Protein AF-A0A8X6M8S1-F1 (afdb_monomer)

Sequence (190 aa):
MDGIDNSEILLIDSLGCPTDVSIMGSLTKAGNSGKTLLAPFEAFKFPTSDIVQFKALVTPCLPNCEPVDCSVKSHGQTRDFSSMGKRRRRGTSPYGNGARMADKDDVVVVQTIQITDKFGFEKQDKLSQKRGRDDITGEFQENATWPLRIEEGKHVRKPRGINRGLFHVPSRSAAADPGLGHLVAKKEAQ

Mean predicted aligned error: 14.34 Å

Nearest PDB structures (foldseek):
  1uun-assembly1_A  TM=2.681E-01  e=4.333E+00  Mycolicibacterium smegmatis

Radius of gyration: 21.02 Å; Cα contacts (8 Å, |Δi|>4): 327; chains: 1; bounding box: 47×52×76 Å

Organism: NCBI:txid2747483

InterPro domains:
  IPR001507 Zona pellucida domain [PS51034] (1-77)
  IPR052774 C. elegans Developmental and Neuronal Protein [PTHR47327] (3-135)

Solvent-accessible surface area (backbone atoms only — not comparable to full-atom values): 11904 Å² total; per-residue (Å²): 138,81,79,70,54,96,44,59,46,74,40,25,39,70,54,19,39,37,64,40,75,82,42,25,43,50,29,40,65,42,78,91,80,42,41,24,32,35,25,46,31,40,74,78,75,52,99,90,30,53,33,39,32,37,40,32,36,32,36,66,15,78,64,55,44,41,74,33,83,34,77,38,74,54,97,92,42,78,47,77,50,71,17,35,15,23,64,77,76,80,73,82,64,94,64,92,73,88,73,77,81,70,91,80,70,74,41,79,48,75,48,77,48,75,57,78,68,90,80,64,77,79,76,80,82,76,84,79,92,80,90,81,90,82,89,77,94,71,90,75,82,91,75,83,84,79,75,89,74,72,80,82,61,84,93,65,79,81,80,82,89,66,64,61,52,72,47,79,42,69,35,93,44,95,71,28,16,35,10,45,29,34,32,33,40,29,57,45,87,130

Structure (mmCIF, N/CA/C/O backbone):
data_AF-A0A8X6M8S1-F1
#
_entry.id   AF-A0A8X6M8S1-F1
#
loop_
_atom_site.group_PDB
_atom_site.id
_atom_site.type_symbol
_atom_site.label_atom_id
_atom_site.label_alt_id
_atom_site.label_comp_id
_atom_site.label_asym_id
_atom_site.label_entity_id
_atom_site.label_seq_id
_atom_site.pdbx_PDB_ins_code
_atom_site.Cartn_x
_atom_site.Cartn_y
_atom_site.Cartn_z
_atom_site.occupancy
_atom_site.B_iso_or_equiv
_atom_site.auth_seq_id
_atom_site.auth_comp_id
_atom_site.auth_asym_id
_atom_site.auth_atom_id
_atom_site.pdbx_PDB_model_num
ATOM 1 N N . MET A 1 1 ? -25.508 8.067 1.565 1.00 46.41 1 MET A N 1
ATOM 2 C CA . MET A 1 1 ? -25.557 7.183 2.752 1.00 46.41 1 MET A CA 1
ATOM 3 C C . MET A 1 1 ? -24.880 5.910 2.300 1.00 46.41 1 MET A C 1
ATOM 5 O O . MET A 1 1 ? -25.562 4.985 1.887 1.00 46.41 1 MET A O 1
ATOM 9 N N . ASP A 1 2 ? -23.551 5.912 2.284 1.00 42.44 2 ASP A N 1
ATOM 10 C CA . ASP A 1 2 ? -22.789 4.858 1.618 1.00 42.44 2 ASP A CA 1
ATOM 11 C C . ASP A 1 2 ? -22.088 4.051 2.698 1.00 42.44 2 ASP A C 1
ATOM 1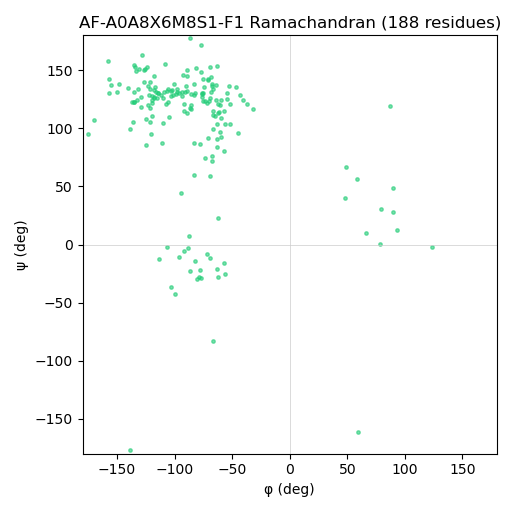3 O O . ASP A 1 2 ? -20.975 4.351 3.125 1.00 42.44 2 ASP A O 1
ATOM 17 N N . GLY A 1 3 ? -22.823 3.060 3.199 1.00 44.81 3 GLY A N 1
ATOM 18 C CA . GLY A 1 3 ? -22.253 1.953 3.946 1.00 44.81 3 GLY A CA 1
ATOM 19 C C . GLY A 1 3 ? -21.406 1.112 3.002 1.00 44.81 3 GLY A C 1
ATOM 20 O O . GLY A 1 3 ? -21.842 0.054 2.569 1.00 44.81 3 GLY A O 1
ATOM 21 N N . ILE A 1 4 ? -20.207 1.600 2.673 1.00 49.00 4 ILE A N 1
ATOM 22 C CA . ILE A 1 4 ? -19.088 0.714 2.358 1.00 49.00 4 ILE A CA 1
ATOM 23 C C . ILE A 1 4 ? -18.941 -0.150 3.598 1.00 49.00 4 ILE A C 1
ATOM 25 O O . ILE A 1 4 ? -18.747 0.370 4.698 1.00 49.00 4 ILE A O 1
ATOM 29 N N . ASP A 1 5 ? -19.190 -1.440 3.423 1.00 57.91 5 ASP A N 1
ATOM 30 C CA . ASP A 1 5 ? -19.283 -2.406 4.497 1.00 57.91 5 ASP A CA 1
ATOM 31 C C . ASP A 1 5 ? -18.160 -2.170 5.514 1.00 57.91 5 ASP A C 1
ATOM 33 O O . ASP A 1 5 ? -16.985 -2.124 5.145 1.00 57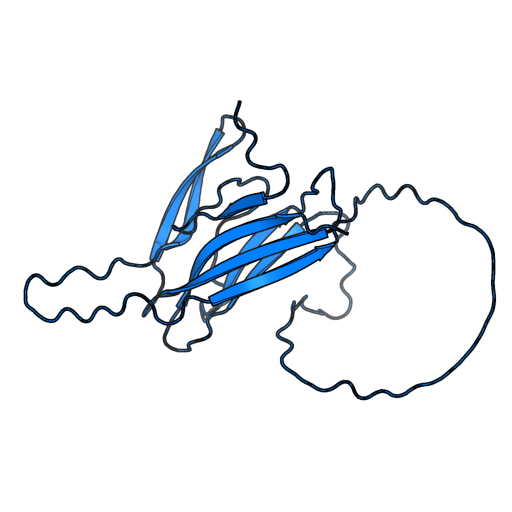.91 5 ASP A O 1
ATOM 37 N N . ASN A 1 6 ? -18.500 -2.061 6.807 1.00 67.06 6 ASN A N 1
ATOM 38 C CA . ASN A 1 6 ? -17.547 -1.938 7.931 1.00 67.06 6 ASN A CA 1
ATOM 39 C C . ASN A 1 6 ? -16.629 -3.182 8.075 1.00 67.06 6 ASN A C 1
ATOM 41 O O . ASN A 1 6 ? -16.175 -3.529 9.164 1.00 67.06 6 ASN A O 1
ATOM 45 N N . SER A 1 7 ? -16.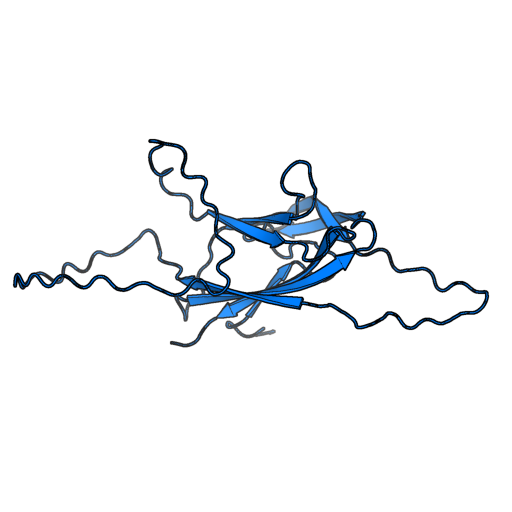447 -3.934 6.995 1.00 83.19 7 SER A N 1
ATOM 46 C CA . SER A 1 7 ? -15.652 -5.130 6.827 1.00 83.19 7 SER A CA 1
ATOM 47 C C . SER A 1 7 ? -14.468 -4.958 5.900 1.00 83.19 7 SER A C 1
ATOM 49 O O . SER A 1 7 ? -13.647 -5.866 5.879 1.00 83.19 7 SER A O 1
ATOM 51 N N . GLU A 1 8 ? -14.367 -3.879 5.124 1.00 88.94 8 GLU A N 1
ATOM 52 C CA . GLU A 1 8 ? -13.292 -3.724 4.144 1.00 88.94 8 GLU A CA 1
ATOM 53 C C . GLU A 1 8 ? -12.886 -2.263 3.947 1.00 88.94 8 GLU A C 1
ATOM 55 O O . GLU A 1 8 ? -13.729 -1.375 3.873 1.00 88.94 8 GLU A O 1
ATOM 60 N N . ILE A 1 9 ? -11.579 -2.018 3.859 1.00 89.44 9 ILE A N 1
ATOM 61 C CA . ILE A 1 9 ? -10.986 -0.696 3.649 1.00 89.44 9 ILE A CA 1
ATOM 62 C C . ILE A 1 9 ? -9.897 -0.825 2.581 1.00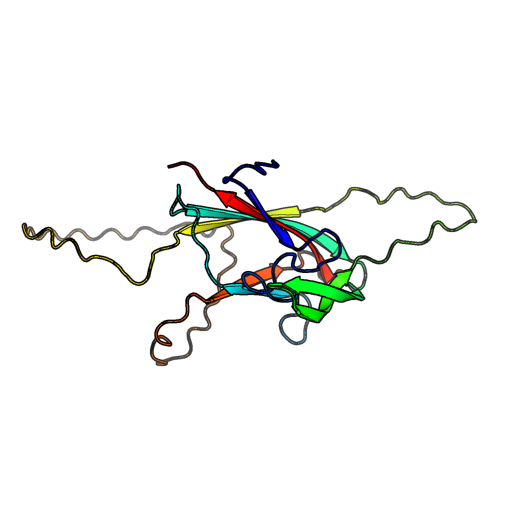 89.44 9 ILE A C 1
ATOM 64 O O . ILE A 1 9 ? -8.952 -1.601 2.735 1.00 89.44 9 ILE A O 1
ATOM 68 N N . LEU A 1 10 ? -10.010 -0.056 1.496 1.00 91.50 10 LEU A N 1
ATOM 69 C CA . LEU A 1 10 ? -8.934 0.098 0.514 1.00 91.50 10 LEU A CA 1
ATOM 70 C C . LEU A 1 10 ? -7.865 1.014 1.111 1.00 91.50 10 LEU A C 1
ATOM 72 O O . LEU A 1 10 ? -8.187 2.139 1.478 1.00 91.50 10 LEU A O 1
ATOM 76 N N . LEU A 1 11 ? -6.621 0.545 1.194 1.00 92.69 11 LEU A N 1
ATOM 77 C CA . LEU A 1 11 ? -5.486 1.269 1.777 1.00 92.69 11 LEU A CA 1
ATOM 78 C C . LEU A 1 11 ? -4.548 1.852 0.719 1.00 92.69 11 LEU A C 1
ATOM 80 O O . LEU A 1 11 ? -4.004 2.932 0.924 1.00 92.69 11 LEU A O 1
ATOM 84 N N . ILE A 1 12 ? -4.342 1.142 -0.396 1.00 92.62 12 ILE A N 1
ATOM 85 C CA . ILE A 1 12 ? -3.535 1.599 -1.537 1.00 92.62 12 ILE A CA 1
ATOM 86 C C . ILE A 1 12 ? -4.292 1.283 -2.826 1.00 92.62 12 ILE A C 1
ATOM 88 O O . ILE A 1 12 ? -4.767 0.159 -3.007 1.00 92.62 12 ILE A O 1
ATOM 92 N N . ASP A 1 13 ? -4.407 2.275 -3.703 1.00 91.12 13 ASP A N 1
ATOM 93 C CA . ASP A 1 13 ? -5.080 2.168 -4.996 1.00 91.12 13 ASP A CA 1
ATOM 94 C C . ASP A 1 13 ? -4.238 1.447 -6.062 1.00 91.12 13 ASP A C 1
ATOM 96 O O . ASP A 1 13 ? -3.047 1.226 -5.876 1.00 91.12 13 ASP A O 1
ATOM 100 N N . SER A 1 14 ? -4.855 1.168 -7.221 1.00 87.12 14 SER A N 1
ATOM 101 C CA . SER A 1 14 ? -4.226 0.520 -8.392 1.00 87.12 14 SER A CA 1
ATOM 102 C C . SER A 1 14 ? -2.990 1.228 -8.974 1.00 87.12 14 SER A C 1
ATOM 104 O O . SER A 1 14 ? -2.288 0.654 -9.810 1.00 87.12 14 SER A O 1
ATOM 106 N N . LEU A 1 15 ? -2.772 2.499 -8.622 1.00 86.44 15 LEU A N 1
ATOM 107 C CA . LEU A 1 15 ? -1.657 3.315 -9.100 1.00 86.44 15 LEU A CA 1
ATOM 108 C C . LEU A 1 15 ? -0.481 3.305 -8.114 1.00 86.44 15 LEU A C 1
ATOM 110 O O . LEU A 1 15 ? 0.606 3.753 -8.484 1.00 86.44 15 LEU A O 1
ATOM 114 N N . GLY A 1 16 ? -0.683 2.778 -6.902 1.00 89.44 16 GLY A N 1
ATOM 115 C CA . GLY A 1 16 ? 0.286 2.776 -5.812 1.00 89.44 16 GLY A CA 1
ATOM 116 C C . GLY A 1 16 ? 0.140 3.957 -4.848 1.00 89.44 16 GLY A C 1
ATOM 117 O O . GLY A 1 16 ? 1.048 4.193 -4.049 1.00 89.44 16 GLY A O 1
ATOM 118 N N . CYS A 1 17 ? -0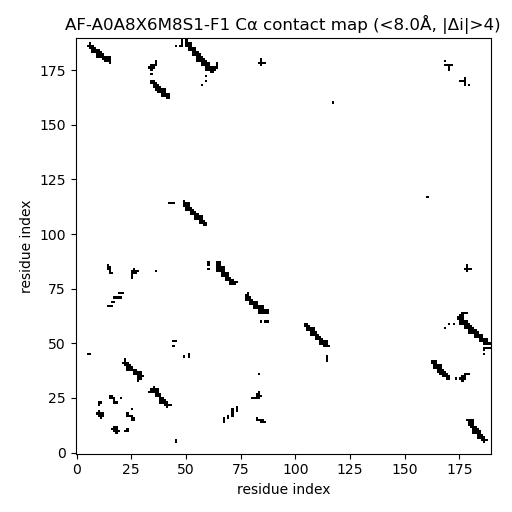.957 4.716 -4.896 1.00 92.62 17 CYS A N 1
ATOM 119 C CA . CYS A 1 17 ? -1.217 5.823 -3.978 1.00 92.62 17 CYS A CA 1
ATOM 120 C C . CYS A 1 17 ? -2.004 5.352 -2.745 1.00 92.62 17 CYS A C 1
ATOM 122 O O . CYS A 1 17 ? -3.025 4.675 -2.892 1.00 92.62 17 CYS A O 1
ATOM 124 N N . PRO A 1 18 ? -1.569 5.703 -1.520 1.00 93.12 18 PRO A N 1
ATOM 125 C CA . PRO A 1 18 ? -2.342 5.418 -0.327 1.00 93.12 18 PRO A CA 1
ATOM 126 C C . PRO A 1 18 ? -3.623 6.254 -0.341 1.00 93.12 18 PRO A C 1
ATOM 128 O O . PRO A 1 18 ? -3.615 7.430 -0.700 1.00 93.12 18 PRO A O 1
ATOM 131 N N . THR A 1 19 ? -4.734 5.646 0.042 1.00 91.75 19 THR A N 1
ATOM 132 C CA . THR A 1 19 ? -6.046 6.307 0.119 1.00 91.75 19 THR A CA 1
ATOM 133 C C . THR A 1 19 ? -6.194 7.119 1.403 1.00 91.75 19 THR A C 1
ATOM 135 O O . THR A 1 19 ? -6.874 8.143 1.408 1.00 91.75 19 THR A O 1
ATOM 138 N N . ASP A 1 20 ? -5.521 6.685 2.472 1.00 90.06 20 ASP A N 1
ATOM 139 C CA . ASP A 1 20 ? -5.488 7.347 3.771 1.00 90.06 20 ASP A CA 1
ATOM 140 C C . ASP A 1 20 ? -4.061 7.378 4.336 1.00 90.06 20 ASP A C 1
ATOM 142 O O . ASP A 1 20 ? -3.536 6.383 4.839 1.00 90.06 20 ASP A O 1
ATOM 146 N N . VAL A 1 21 ? -3.451 8.565 4.285 1.00 88.31 21 VAL A N 1
ATOM 147 C CA . VAL A 1 21 ? -2.086 8.830 4.772 1.00 88.31 21 VAL A CA 1
ATOM 148 C C . VAL A 1 21 ? -1.939 8.762 6.295 1.00 88.31 21 VAL A C 1
ATOM 150 O O . VAL A 1 21 ? -0.813 8.792 6.790 1.00 88.31 21 VAL A O 1
ATOM 153 N N . SER A 1 22 ? -3.044 8.720 7.046 1.00 86.19 22 SER A N 1
ATOM 154 C CA . SER A 1 22 ? -3.005 8.509 8.497 1.00 86.19 22 SER A CA 1
ATOM 155 C C . SER A 1 22 ? -2.801 7.036 8.855 1.00 86.19 22 SER A C 1
ATOM 157 O O . SER A 1 22 ? -2.193 6.737 9.876 1.00 86.19 22 SER A O 1
ATOM 159 N N . ILE A 1 23 ? -3.245 6.125 7.982 1.00 87.25 23 ILE A N 1
ATOM 160 C CA . ILE A 1 23 ? -3.156 4.677 8.186 1.00 87.25 23 ILE A CA 1
ATOM 161 C C . ILE A 1 23 ? -1.974 4.085 7.419 1.00 87.25 23 ILE A C 1
ATOM 163 O O . ILE A 1 23 ? -1.268 3.232 7.951 1.00 87.25 23 ILE A O 1
ATOM 167 N N . MET A 1 24 ? -1.752 4.503 6.171 1.00 90.81 24 MET A N 1
ATOM 168 C CA . MET A 1 24 ? -0.748 3.909 5.291 1.00 90.81 24 MET A CA 1
ATOM 169 C C . MET A 1 24 ? 0.127 4.971 4.626 1.00 90.81 24 MET A C 1
ATOM 171 O O . MET A 1 24 ? -0.355 5.964 4.089 1.00 90.81 24 MET A O 1
ATOM 175 N N . GLY A 1 25 ? 1.436 4.748 4.644 1.00 90.69 25 GLY A N 1
ATOM 176 C CA . GLY A 1 25 ? 2.419 5.594 3.982 1.00 90.69 25 GLY A CA 1
ATOM 177 C C . GLY A 1 25 ? 2.646 5.224 2.518 1.00 90.69 25 GLY A C 1
ATOM 178 O O . GLY A 1 25 ? 2.093 4.258 1.992 1.00 90.69 25 GLY A O 1
ATOM 179 N N . SER A 1 26 ? 3.497 6.007 1.856 1.00 92.00 26 SER A N 1
ATOM 180 C CA . SER A 1 26 ? 3.867 5.762 0.465 1.00 92.00 26 SER A CA 1
ATOM 181 C C . SER A 1 26 ? 4.726 4.509 0.305 1.00 92.00 26 SER A C 1
ATOM 183 O O . SER A 1 26 ? 5.464 4.099 1.206 1.00 92.00 26 SER A O 1
ATOM 185 N N . LEU A 1 27 ? 4.640 3.908 -0.880 1.00 92.12 27 LEU A N 1
ATOM 186 C CA . LEU A 1 27 ? 5.467 2.773 -1.255 1.00 92.12 27 LEU A CA 1
ATOM 187 C C . LEU A 1 27 ? 6.868 3.257 -1.602 1.00 92.12 27 LEU A C 1
ATOM 189 O O . LEU A 1 27 ? 7.057 4.111 -2.466 1.00 92.12 27 LEU A O 1
ATOM 193 N N . THR A 1 28 ? 7.861 2.655 -0.964 1.00 91.38 28 THR A N 1
ATOM 194 C CA . THR A 1 28 ? 9.280 2.960 -1.154 1.00 91.38 28 THR A CA 1
ATOM 195 C C . THR A 1 28 ? 10.047 1.685 -1.469 1.00 91.38 28 THR A C 1
ATOM 197 O O . THR A 1 28 ? 9.660 0.599 -1.053 1.00 91.38 28 THR A O 1
ATOM 200 N N . LYS A 1 29 ? 11.137 1.777 -2.233 1.00 88.44 29 LYS A N 1
ATOM 201 C CA . LYS A 1 29 ? 11.989 0.613 -2.505 1.00 88.44 29 LYS A CA 1
ATOM 202 C C . LYS A 1 29 ? 12.839 0.285 -1.274 1.00 88.44 29 LYS A C 1
ATOM 204 O O . LYS A 1 29 ? 13.497 1.162 -0.724 1.00 88.44 29 LYS A O 1
ATOM 209 N N . ALA A 1 30 ? 12.846 -0.980 -0.864 1.00 86.88 30 ALA A N 1
ATOM 210 C CA . ALA A 1 30 ? 13.715 -1.483 0.189 1.00 86.88 30 ALA A CA 1
ATOM 211 C C . ALA A 1 30 ? 15.144 -1.654 -0.332 1.00 86.88 30 ALA A C 1
ATOM 213 O O . ALA A 1 30 ? 15.371 -2.339 -1.336 1.00 86.88 30 ALA A O 1
ATOM 214 N N . GLY A 1 31 ? 16.105 -1.112 0.414 1.00 79.06 31 GLY A N 1
ATOM 215 C CA . GLY A 1 31 ? 17.526 -1.323 0.165 1.00 79.06 31 GLY A CA 1
ATOM 216 C C . GLY A 1 31 ? 17.986 -0.873 -1.225 1.00 79.06 31 GLY A C 1
ATOM 217 O O . GLY A 1 31 ? 17.343 -0.089 -1.916 1.00 79.06 31 GLY A O 1
ATOM 218 N N . ASN A 1 32 ? 19.143 -1.383 -1.627 1.00 71.94 32 ASN A N 1
ATOM 219 C CA . ASN A 1 32 ? 19.817 -1.054 -2.882 1.00 71.94 32 ASN A CA 1
ATOM 220 C C . ASN A 1 32 ? 19.357 -1.907 -4.077 1.00 71.94 32 ASN A C 1
ATOM 222 O O . ASN A 1 32 ? 19.497 -1.471 -5.215 1.00 71.94 32 ASN A O 1
ATOM 226 N N . SER A 1 33 ? 18.798 -3.101 -3.846 1.00 74.56 33 SER A N 1
ATOM 227 C CA . SER A 1 33 ? 18.351 -3.995 -4.925 1.00 74.56 33 SER A CA 1
ATOM 228 C C . SER A 1 33 ? 17.014 -3.583 -5.548 1.00 74.56 33 SER A C 1
ATOM 230 O O . SER A 1 33 ? 16.712 -3.989 -6.669 1.00 74.56 33 SER A O 1
ATOM 232 N N . GLY A 1 34 ? 16.190 -2.807 -4.831 1.00 77.44 34 GLY A N 1
ATOM 233 C CA . GLY A 1 34 ? 14.869 -2.374 -5.296 1.00 77.44 34 GLY A CA 1
ATOM 234 C C . GLY A 1 34 ? 13.848 -3.504 -5.463 1.00 77.44 34 GLY A C 1
ATOM 235 O O . GLY A 1 34 ? 12.773 -3.276 -6.013 1.00 77.44 34 GLY A O 1
ATOM 236 N N . LYS A 1 35 ? 14.165 -4.716 -4.982 1.00 84.94 35 LYS A N 1
ATOM 237 C CA . LYS A 1 35 ? 13.358 -5.935 -5.166 1.00 84.94 35 LYS A CA 1
ATOM 238 C C . LYS A 1 35 ? 12.285 -6.158 -4.111 1.00 84.94 35 LYS A C 1
ATOM 240 O O . LYS A 1 35 ? 11.618 -7.185 -4.146 1.00 84.94 35 LYS A O 1
ATOM 245 N N . THR A 1 36 ? 12.078 -5.192 -3.228 1.00 86.19 36 THR A N 1
ATOM 246 C CA . THR A 1 36 ? 10.991 -5.204 -2.251 1.00 86.19 36 THR A CA 1
ATOM 247 C C . THR A 1 36 ? 10.432 -3.793 -2.146 1.00 86.19 36 THR A C 1
ATOM 249 O O . THR A 1 36 ? 11.218 -2.851 -2.064 1.00 86.19 36 THR A O 1
ATOM 252 N N . LEU A 1 37 ? 9.109 -3.621 -2.145 1.00 88.94 37 LEU A N 1
ATOM 253 C CA . LEU A 1 37 ? 8.488 -2.360 -1.733 1.00 88.94 37 LEU A CA 1
ATOM 254 C C . LEU A 1 37 ? 8.137 -2.402 -0.247 1.00 88.94 37 LEU A C 1
ATOM 256 O O . LEU A 1 37 ? 7.763 -3.450 0.278 1.00 88.94 37 LEU A O 1
ATOM 260 N N . LEU A 1 38 ? 8.251 -1.252 0.406 1.00 90.31 38 LEU A N 1
ATOM 261 C CA . LEU A 1 38 ? 7.936 -1.018 1.805 1.00 90.31 38 LEU A CA 1
ATOM 262 C C . LEU A 1 38 ? 6.879 0.073 1.904 1.00 90.31 38 LEU A C 1
ATOM 264 O O . LEU A 1 38 ? 7.045 1.128 1.290 1.00 90.31 38 LEU A O 1
ATOM 268 N N . ALA A 1 39 ? 5.849 -0.149 2.713 1.00 90.25 39 ALA A N 1
ATOM 269 C CA . ALA A 1 39 ? 4.898 0.891 3.099 1.00 90.25 39 ALA A CA 1
ATOM 270 C C . ALA A 1 39 ? 4.743 0.905 4.628 1.00 90.25 39 ALA A C 1
ATOM 272 O O . ALA A 1 39 ? 4.361 -0.118 5.205 1.00 90.25 39 ALA A O 1
ATOM 273 N N . PRO A 1 40 ? 5.087 2.009 5.317 1.00 90.31 40 PRO A N 1
ATOM 274 C CA . PRO A 1 40 ? 4.871 2.113 6.754 1.00 90.31 40 PRO A CA 1
ATOM 275 C C . PRO A 1 40 ? 3.376 2.240 7.034 1.00 90.31 40 PRO A C 1
ATOM 277 O O . PRO A 1 40 ? 2.674 2.919 6.292 1.00 90.31 40 PRO A O 1
ATOM 280 N N . PHE A 1 41 ? 2.894 1.628 8.110 1.00 89.62 41 PHE A N 1
ATOM 281 C CA . PHE A 1 41 ? 1.483 1.692 8.477 1.00 89.62 41 PHE A CA 1
ATOM 282 C C . PHE A 1 41 ? 1.284 1.993 9.953 1.00 89.62 41 PHE A C 1
ATOM 284 O O . PHE A 1 41 ? 2.098 1.587 10.784 1.00 89.62 41 PHE A O 1
ATOM 291 N N . GLU A 1 42 ? 0.192 2.676 10.274 1.00 87.38 42 GLU A N 1
ATOM 292 C CA . GLU A 1 42 ? -0.327 2.813 11.629 1.00 87.38 42 GLU A CA 1
ATOM 293 C C . GLU A 1 42 ? -1.457 1.799 11.837 1.00 87.38 42 GLU A C 1
ATOM 295 O O . GLU A 1 42 ? -2.360 1.661 11.011 1.00 87.38 42 GLU A O 1
ATOM 300 N N . ALA A 1 43 ? -1.382 1.024 12.918 1.00 82.62 43 ALA A N 1
ATOM 301 C CA . ALA A 1 43 ? -2.373 -0.001 13.198 1.00 82.62 43 ALA A CA 1
ATOM 302 C C . ALA A 1 43 ? -3.714 0.651 13.554 1.00 82.62 43 ALA A C 1
ATOM 304 O O . ALA A 1 43 ? -3.792 1.529 14.413 1.00 82.62 43 ALA A O 1
ATOM 305 N N . PHE A 1 44 ? -4.771 0.164 12.917 1.00 85.38 44 PHE A N 1
ATOM 306 C CA . PHE A 1 44 ? -6.153 0.583 13.113 1.00 85.38 44 PHE A CA 1
ATOM 307 C C . PHE A 1 44 ? -6.990 -0.642 13.466 1.00 85.38 44 PHE A C 1
ATOM 309 O O . PHE A 1 44 ? -6.660 -1.747 13.059 1.00 85.38 44 PHE A O 1
ATOM 316 N N . LYS A 1 45 ? -8.085 -0.472 14.200 1.00 82.25 45 LYS A N 1
ATOM 317 C CA . LYS A 1 45 ? -8.932 -1.588 14.633 1.00 82.25 45 LYS A CA 1
ATOM 318 C C . LYS A 1 45 ? -10.325 -1.464 14.028 1.00 82.25 45 LYS A C 1
ATOM 320 O O . LYS A 1 45 ? -10.910 -0.382 14.056 1.00 82.25 45 LYS A O 1
ATOM 325 N N . PHE A 1 46 ? -10.877 -2.568 13.524 1.00 84.56 46 PHE A N 1
ATOM 326 C CA . PHE A 1 46 ? -12.295 -2.607 13.173 1.00 84.56 46 PHE A CA 1
ATOM 327 C C . PHE A 1 46 ? -13.127 -2.679 14.462 1.00 84.56 46 PHE A C 1
ATOM 329 O O . PHE A 1 46 ? -12.813 -3.493 15.330 1.00 84.56 46 PHE A O 1
ATOM 336 N N . PRO A 1 47 ? -14.224 -1.911 14.602 1.00 84.56 47 PRO A N 1
ATOM 337 C CA . PRO A 1 47 ? -15.055 -1.955 15.810 1.00 84.56 47 PRO A CA 1
ATOM 338 C C . PRO A 1 47 ? -15.580 -3.354 16.161 1.00 84.56 47 PRO A C 1
ATOM 340 O O . PRO A 1 47 ? -15.873 -3.633 17.318 1.00 84.56 47 PRO A O 1
ATOM 343 N N . THR A 1 48 ? -15.710 -4.228 15.160 1.00 83.44 48 THR A N 1
ATOM 344 C CA . THR A 1 48 ? -16.299 -5.564 15.294 1.00 83.44 48 THR A CA 1
ATOM 345 C C . THR A 1 48 ? -15.283 -6.706 15.246 1.00 83.44 48 THR A C 1
ATOM 347 O O . THR A 1 48 ? -15.706 -7.855 15.288 1.00 83.44 48 THR A O 1
ATOM 350 N N . SER A 1 49 ? -13.985 -6.440 15.056 1.00 84.06 49 SER A N 1
ATOM 351 C CA . SER A 1 49 ? -12.967 -7.497 15.005 1.00 84.06 49 SER A CA 1
ATOM 352 C C . SER A 1 49 ? -11.583 -6.984 15.384 1.00 84.06 49 SER A C 1
ATOM 354 O O . SER A 1 49 ? -11.133 -5.930 14.931 1.00 84.06 49 SER A O 1
ATOM 356 N N . ASP A 1 50 ? -10.893 -7.795 16.176 1.00 84.38 50 ASP A N 1
ATOM 357 C CA . ASP A 1 50 ? -9.505 -7.589 16.580 1.00 84.38 50 ASP A CA 1
ATOM 358 C C . ASP A 1 50 ? -8.537 -8.219 15.569 1.00 84.38 50 ASP A C 1
ATOM 360 O O . ASP A 1 50 ? -7.326 -8.105 15.731 1.00 84.38 50 ASP A O 1
ATOM 364 N N . ILE A 1 51 ? -9.046 -8.890 14.531 1.00 85.31 51 ILE A N 1
ATOM 365 C CA . ILE A 1 51 ? -8.255 -9.582 13.513 1.00 85.31 51 ILE A CA 1
ATOM 366 C C . ILE A 1 51 ? -8.474 -8.906 12.159 1.00 85.31 51 ILE A C 1
ATOM 368 O O . ILE A 1 51 ? -9.603 -8.750 11.682 1.00 85.31 51 ILE A O 1
ATOM 372 N N . VAL A 1 52 ? -7.367 -8.518 11.526 1.00 88.06 52 VAL A N 1
ATOM 373 C CA . VAL A 1 52 ? -7.360 -7.823 10.238 1.00 88.06 52 VAL A CA 1
ATOM 374 C C . VAL A 1 52 ? -6.558 -8.609 9.219 1.00 88.06 52 VAL A C 1
ATOM 376 O O . VAL A 1 52 ? -5.399 -8.955 9.447 1.00 88.06 52 VAL A O 1
ATOM 379 N N . GLN A 1 53 ? -7.178 -8.840 8.068 1.00 90.19 53 GLN A N 1
ATOM 380 C CA . GLN A 1 53 ? -6.596 -9.522 6.928 1.00 90.19 53 GLN A CA 1
ATOM 381 C C . GLN A 1 53 ? -6.245 -8.518 5.834 1.00 90.19 53 GLN A C 1
ATOM 383 O O . GLN A 1 53 ? -7.113 -7.972 5.155 1.00 90.19 53 GLN A O 1
ATOM 388 N N . PHE A 1 54 ? -4.957 -8.302 5.626 1.00 90.69 54 PHE A N 1
ATOM 389 C CA . PHE A 1 54 ? -4.426 -7.514 4.528 1.00 90.69 54 PHE A CA 1
ATOM 390 C C . PHE A 1 54 ? -4.334 -8.382 3.274 1.00 90.69 54 PHE A C 1
ATOM 392 O O . PHE A 1 54 ? -3.766 -9.470 3.307 1.00 90.69 54 PHE A O 1
ATOM 399 N N . LYS A 1 55 ? -4.883 -7.901 2.161 1.00 91.12 55 LYS A N 1
ATOM 400 C CA . LYS A 1 55 ? -4.809 -8.508 0.831 1.00 91.12 55 LYS A CA 1
ATOM 401 C C . LYS A 1 55 ? -4.169 -7.521 -0.129 1.00 91.12 55 LYS A C 1
ATOM 403 O O . LYS A 1 55 ? -4.712 -6.448 -0.377 1.00 91.12 55 LYS A O 1
ATOM 408 N N . ALA A 1 56 ? -3.021 -7.897 -0.664 1.00 90.06 56 ALA A N 1
ATOM 409 C CA . ALA A 1 56 ? -2.276 -7.141 -1.653 1.00 90.06 56 ALA A CA 1
ATOM 410 C C . ALA A 1 56 ? -2.339 -7.857 -3.000 1.00 90.06 56 ALA A C 1
ATOM 412 O O . ALA A 1 56 ? -1.957 -9.021 -3.086 1.00 90.06 56 ALA A O 1
ATOM 413 N N . LEU A 1 57 ? -2.755 -7.163 -4.054 1.00 88.88 57 LEU A N 1
ATOM 414 C CA . LEU A 1 57 ? -2.527 -7.610 -5.424 1.00 88.88 57 LEU A CA 1
ATOM 415 C C . LEU A 1 57 ? -1.159 -7.103 -5.875 1.00 88.88 57 LEU A C 1
ATOM 417 O O . LEU A 1 57 ? -0.946 -5.897 -5.938 1.00 88.88 57 LEU A O 1
ATOM 421 N N . VAL A 1 58 ? -0.238 -8.003 -6.190 1.00 88.00 58 VAL A N 1
ATOM 422 C CA . VAL A 1 58 ? 1.122 -7.685 -6.630 1.00 88.00 58 VAL A CA 1
ATOM 423 C C . VAL A 1 58 ? 1.242 -7.978 -8.116 1.00 88.00 58 VAL A C 1
ATOM 425 O O . VAL A 1 58 ? 1.082 -9.118 -8.542 1.00 88.00 58 VAL A O 1
ATOM 428 N N . THR A 1 59 ? 1.576 -6.952 -8.885 1.00 84.94 59 THR A N 1
ATOM 429 C CA . THR A 1 59 ? 1.756 -7.010 -10.332 1.00 84.94 59 THR A CA 1
ATOM 430 C C . THR A 1 59 ? 3.194 -6.612 -10.665 1.00 84.94 59 THR A C 1
ATOM 432 O O . THR A 1 59 ? 3.554 -5.441 -10.522 1.00 84.94 59 THR A O 1
ATOM 435 N N . PRO A 1 60 ? 4.053 -7.533 -11.122 1.00 84.50 60 PRO A N 1
ATOM 436 C CA . PRO A 1 60 ? 5.439 -7.204 -11.443 1.00 84.50 60 PRO A CA 1
ATOM 437 C C . PRO A 1 60 ? 5.549 -6.208 -12.619 1.00 84.50 60 PRO A C 1
ATOM 439 O O . PRO A 1 60 ? 4.881 -6.347 -13.648 1.00 84.50 60 PRO A O 1
ATOM 442 N N . CYS A 1 61 ? 6.435 -5.212 -12.500 1.00 83.62 61 CYS A N 1
ATOM 443 C CA . CYS A 1 61 ? 6.783 -4.280 -13.580 1.00 83.62 61 CYS A CA 1
ATOM 444 C C . CYS A 1 61 ? 8.081 -4.720 -14.267 1.00 83.62 61 CYS A C 1
ATOM 446 O O . CYS A 1 61 ? 9.078 -4.974 -13.595 1.00 83.62 61 CYS A O 1
ATOM 448 N N . LEU A 1 62 ? 8.108 -4.736 -15.605 1.00 85.12 62 LEU A N 1
ATOM 449 C CA . LEU A 1 62 ? 9.337 -4.970 -16.375 1.00 85.12 62 LEU A CA 1
ATOM 450 C C . LEU A 1 62 ? 9.792 -3.681 -17.083 1.00 85.12 62 LEU A C 1
ATOM 452 O O . LEU A 1 62 ? 8.976 -3.093 -17.801 1.00 85.12 62 LEU A O 1
ATOM 456 N N . PRO A 1 63 ? 11.077 -3.286 -16.978 1.00 77.19 63 PRO A N 1
ATOM 457 C CA . PRO A 1 63 ? 12.090 -3.808 -16.046 1.00 77.19 63 PRO A CA 1
ATOM 458 C C . PRO A 1 63 ? 11.925 -3.267 -14.614 1.00 77.19 63 PRO A C 1
ATOM 460 O O . PRO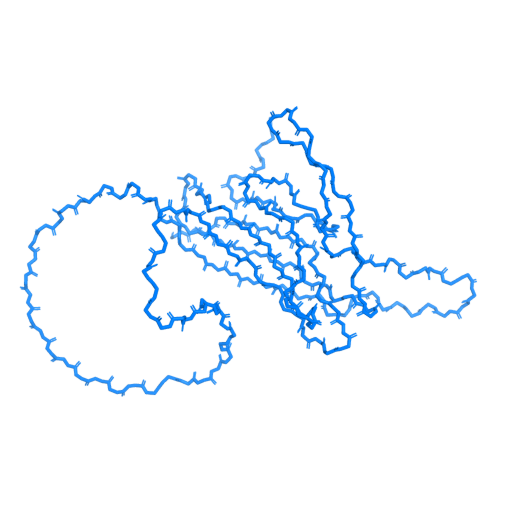 A 1 63 ? 12.255 -3.962 -13.662 1.00 77.19 63 PRO A O 1
ATOM 463 N N . ASN A 1 64 ? 11.382 -2.052 -14.470 1.00 84.94 64 ASN A N 1
ATOM 464 C CA . ASN A 1 64 ? 11.222 -1.348 -13.198 1.00 84.94 64 ASN A CA 1
ATOM 465 C C . ASN A 1 64 ? 9.820 -0.726 -13.103 1.00 84.94 64 ASN A C 1
ATOM 467 O O . ASN A 1 64 ? 9.219 -0.405 -14.133 1.00 84.94 64 ASN A O 1
ATOM 471 N N . CYS A 1 65 ? 9.313 -0.510 -11.887 1.00 86.31 65 CYS A N 1
ATOM 472 C CA . CYS A 1 65 ? 8.133 0.335 -11.677 1.00 86.31 65 CYS A CA 1
ATOM 473 C C . CYS A 1 65 ? 8.542 1.812 -11.622 1.00 86.31 65 CYS A C 1
ATOM 475 O O . CYS A 1 65 ? 9.550 2.156 -10.995 1.00 86.31 65 CYS A O 1
ATOM 477 N N . GLU A 1 66 ? 7.753 2.673 -12.263 1.00 88.31 66 GLU A N 1
ATOM 478 C CA . GLU A 1 66 ? 7.964 4.120 -12.247 1.00 88.31 66 GLU A CA 1
ATOM 479 C C . GLU A 1 66 ? 7.376 4.727 -10.956 1.00 88.31 66 GLU A C 1
ATOM 481 O O . GLU A 1 66 ? 6.429 4.166 -10.386 1.00 88.31 66 GLU A O 1
ATOM 486 N N . PRO A 1 67 ? 7.925 5.853 -10.470 1.00 91.31 67 PRO A N 1
ATOM 487 C CA . PRO A 1 67 ? 7.286 6.630 -9.418 1.00 91.31 67 PRO A CA 1
ATOM 488 C C . PRO A 1 67 ? 5.930 7.191 -9.870 1.00 91.31 67 PRO A C 1
ATOM 490 O O . PRO A 1 67 ? 5.688 7.435 -11.058 1.00 91.31 67 PRO A O 1
ATOM 493 N N . VAL A 1 68 ? 5.049 7.418 -8.906 1.00 91.94 68 VAL A N 1
ATOM 494 C CA . VAL A 1 68 ? 3.788 8.141 -9.052 1.00 91.94 68 VAL A CA 1
ATOM 495 C C . VAL A 1 68 ? 3.768 9.306 -8.076 1.00 91.94 68 VAL A C 1
ATOM 497 O O . VAL A 1 68 ? 4.138 9.157 -6.913 1.00 91.94 68 VAL A O 1
ATOM 500 N N . ASP A 1 69 ? 3.312 10.455 -8.555 1.00 93.38 69 ASP A N 1
ATOM 501 C CA . ASP A 1 69 ? 3.035 11.603 -7.703 1.00 93.38 69 ASP A CA 1
ATOM 502 C C . ASP A 1 69 ? 1.584 11.506 -7.234 1.00 93.38 69 ASP A C 1
ATOM 504 O O . ASP A 1 69 ? 0.645 11.550 -8.034 1.00 93.38 69 ASP A O 1
ATOM 508 N N . CYS A 1 70 ? 1.416 11.302 -5.933 1.00 92.62 70 CYS A N 1
ATOM 509 C CA . CYS A 1 70 ? 0.127 11.145 -5.283 1.00 92.62 70 CYS A CA 1
ATOM 510 C C . CYS A 1 70 ? -0.270 12.456 -4.614 1.00 92.62 70 CYS A C 1
ATOM 512 O O . CYS A 1 70 ? 0.555 13.086 -3.956 1.00 92.62 70 CYS A O 1
ATOM 514 N N . SER A 1 71 ? -1.546 12.820 -4.734 1.00 92.88 71 SER A N 1
ATOM 515 C CA . SER A 1 71 ? -2.146 13.949 -4.024 1.00 92.88 71 SER A CA 1
ATOM 516 C C . SER A 1 71 ? -3.363 13.447 -3.256 1.00 92.88 71 SER A C 1
ATOM 518 O O . SER A 1 71 ? -4.377 13.078 -3.853 1.00 92.88 71 SER A O 1
ATOM 520 N N . VAL A 1 72 ? -3.246 13.365 -1.930 1.00 88.88 72 VAL A N 1
ATOM 521 C CA . VAL A 1 72 ? -4.270 12.768 -1.058 1.00 88.88 72 VAL A CA 1
ATOM 522 C C . VAL A 1 72 ? -4.827 13.827 -0.122 1.00 88.88 72 VAL A C 1
ATOM 524 O O . VAL A 1 72 ? -4.081 14.558 0.530 1.00 88.88 72 VAL A O 1
ATOM 527 N N . LYS A 1 73 ? -6.157 13.899 -0.037 1.00 86.19 73 LYS A N 1
ATOM 528 C CA . LYS A 1 73 ? -6.861 14.789 0.890 1.00 86.19 73 LYS A CA 1
ATOM 529 C C . LYS A 1 73 ? -7.138 14.042 2.188 1.00 86.19 73 LYS A C 1
ATOM 531 O O . LYS A 1 73 ? -7.929 13.107 2.197 1.00 86.19 73 LYS A O 1
ATOM 536 N N . SER A 1 74 ? -6.528 14.480 3.282 1.00 79.56 74 SER A N 1
ATOM 537 C CA . SER A 1 74 ? -6.762 13.935 4.620 1.00 79.56 74 SER A CA 1
ATOM 538 C C . SER A 1 74 ? -7.065 15.075 5.589 1.00 79.56 74 SER A C 1
ATOM 540 O O . SER A 1 74 ? -6.342 16.068 5.634 1.00 79.56 74 SER A O 1
ATOM 542 N N . HIS A 1 75 ? -8.181 14.972 6.318 1.00 78.19 75 HIS A N 1
ATOM 543 C CA . HIS A 1 75 ? -8.635 15.973 7.296 1.00 78.19 75 HIS A CA 1
ATOM 544 C C . HIS A 1 75 ? -8.621 17.433 6.789 1.00 78.19 75 HIS A C 1
ATOM 546 O O . HIS A 1 75 ? -8.247 18.355 7.510 1.00 78.19 75 HIS A O 1
ATOM 552 N N . GLY A 1 76 ? -9.017 17.656 5.531 1.00 82.38 76 GLY A N 1
ATOM 553 C CA . GLY A 1 76 ? -9.067 18.995 4.927 1.00 82.38 76 GLY A CA 1
ATOM 554 C C . GLY A 1 76 ? -7.715 19.551 4.463 1.00 82.38 76 GLY A C 1
ATOM 555 O O . GLY A 1 76 ? -7.679 20.647 3.910 1.00 82.38 76 GLY A O 1
ATOM 556 N N . GLN A 1 77 ? -6.620 18.803 4.628 1.00 83.75 77 GLN A N 1
ATOM 557 C CA . GLN A 1 77 ? -5.309 19.128 4.069 1.00 83.75 77 GLN A CA 1
ATOM 558 C C . GLN A 1 77 ? -4.993 18.216 2.883 1.00 83.75 77 GLN A C 1
ATOM 560 O O . GLN A 1 77 ? -5.151 16.997 2.955 1.00 83.75 77 GLN A O 1
ATOM 565 N N . THR A 1 78 ? -4.518 18.808 1.792 1.00 87.06 78 THR A N 1
ATOM 566 C CA . THR A 1 78 ? -3.944 18.057 0.672 1.00 87.06 78 THR A CA 1
ATOM 567 C C . THR A 1 78 ? -2.472 17.806 0.966 1.00 87.06 78 THR A C 1
ATOM 569 O O . THR A 1 78 ? -1.744 18.739 1.309 1.00 87.06 78 THR A O 1
ATOM 572 N N . ARG A 1 79 ? -2.033 16.554 0.851 1.00 87.38 79 ARG A N 1
ATOM 573 C CA . ARG A 1 79 ? -0.623 16.180 0.939 1.00 87.38 79 ARG A CA 1
ATOM 574 C C . ARG A 1 79 ? -0.177 15.568 -0.372 1.00 87.38 79 ARG A C 1
ATOM 576 O O . ARG A 1 79 ? -0.773 14.591 -0.824 1.00 87.38 79 ARG A O 1
ATOM 583 N N . ASP A 1 80 ? 0.898 16.127 -0.907 1.00 91.25 80 ASP A N 1
ATOM 584 C CA . ASP A 1 80 ? 1.550 15.633 -2.109 1.00 91.25 80 ASP A CA 1
ATOM 585 C C . ASP A 1 80 ? 2.815 14.870 -1.718 1.00 91.25 80 ASP A C 1
ATOM 587 O O . ASP A 1 80 ? 3.605 15.329 -0.887 1.00 91.25 80 ASP A O 1
ATOM 591 N N . PHE A 1 81 ? 2.998 13.683 -2.282 1.00 91.00 81 PHE A N 1
ATOM 592 C CA . PHE A 1 81 ? 4.168 12.848 -2.031 1.00 91.00 81 PHE A CA 1
ATOM 593 C C . PHE A 1 81 ? 4.380 11.860 -3.178 1.00 91.00 81 PHE A C 1
ATOM 595 O O . PHE A 1 81 ? 3.456 11.520 -3.917 1.00 91.00 81 PHE A O 1
ATOM 602 N N . SER A 1 82 ? 5.612 11.372 -3.305 1.00 91.88 82 SER A N 1
ATOM 603 C CA . SER A 1 82 ? 5.954 10.354 -4.295 1.00 91.88 82 SER A CA 1
ATOM 604 C C . SER A 1 82 ? 5.776 8.951 -3.712 1.00 91.88 82 SER A C 1
ATOM 606 O O . SER A 1 82 ? 6.159 8.684 -2.568 1.00 91.88 82 SER A O 1
ATOM 608 N N . SER A 1 83 ? 5.185 8.058 -4.498 1.00 92.50 83 SER A N 1
ATOM 609 C CA . SER A 1 83 ? 5.006 6.639 -4.195 1.00 92.50 83 SER A CA 1
ATOM 610 C C . SER A 1 83 ? 5.517 5.787 -5.359 1.00 92.50 83 SER A C 1
ATOM 612 O O . SER A 1 83 ? 5.716 6.278 -6.468 1.00 92.50 83 SER A O 1
ATOM 614 N N . MET A 1 84 ? 5.754 4.500 -5.126 1.00 89.19 84 MET A N 1
ATOM 615 C CA . MET A 1 84 ? 6.211 3.548 -6.143 1.00 89.19 84 MET A CA 1
ATOM 616 C C . MET A 1 84 ? 5.101 2.568 -6.518 1.00 89.19 84 MET A C 1
ATOM 618 O O . MET A 1 84 ? 4.230 2.274 -5.712 1.00 89.19 84 MET A O 1
ATOM 622 N N . GLY A 1 85 ? 5.167 2.000 -7.724 1.00 81.00 85 GLY A N 1
ATOM 623 C CA . GLY A 1 85 ? 4.240 0.937 -8.147 1.00 81.00 85 GLY A CA 1
ATOM 624 C C . GLY A 1 85 ? 3.472 1.245 -9.426 1.00 81.00 85 GLY A C 1
ATOM 625 O O . GLY A 1 85 ? 2.773 0.373 -9.941 1.00 81.00 85 GLY A O 1
ATOM 626 N N . LYS A 1 86 ? 3.666 2.433 -10.013 1.00 82.31 86 LYS A N 1
ATOM 627 C CA . LYS A 1 86 ? 3.070 2.772 -11.301 1.00 82.31 86 LYS A CA 1
ATOM 628 C C . LYS A 1 86 ? 3.635 1.875 -12.390 1.00 82.31 86 LYS A C 1
ATOM 630 O O . LYS A 1 86 ? 4.795 1.978 -12.804 1.00 82.31 86 LYS A O 1
ATOM 635 N N . ARG A 1 87 ? 2.777 0.995 -12.892 1.00 76.56 87 ARG A N 1
ATOM 636 C CA . ARG A 1 87 ? 3.081 0.179 -14.059 1.00 76.56 87 ARG A CA 1
ATOM 637 C C . ARG A 1 87 ? 3.019 1.050 -15.307 1.00 76.56 87 ARG A C 1
ATOM 639 O O . ARG A 1 87 ? 1.978 1.625 -15.634 1.00 76.56 87 ARG A O 1
ATOM 646 N N . ARG A 1 88 ? 4.115 1.087 -16.065 1.00 71.38 88 ARG A N 1
ATOM 647 C CA . ARG A 1 88 ? 4.108 1.678 -17.404 1.00 71.38 88 ARG A CA 1
ATOM 648 C C . ARG A 1 88 ? 3.107 0.919 -18.275 1.00 71.38 88 ARG A C 1
ATOM 650 O O . ARG A 1 88 ? 3.249 -0.287 -18.494 1.00 71.38 88 ARG A O 1
ATOM 657 N N . ARG A 1 89 ? 2.098 1.621 -18.799 1.00 66.50 89 ARG A N 1
ATOM 658 C CA . ARG A 1 89 ? 1.238 1.077 -19.858 1.00 66.50 89 ARG A CA 1
ATOM 659 C C . ARG A 1 89 ? 2.147 0.820 -21.058 1.00 66.50 89 ARG A C 1
ATOM 661 O O . ARG A 1 89 ? 2.720 1.765 -21.599 1.00 66.50 89 ARG A O 1
ATOM 668 N N . ARG A 1 90 ? 2.354 -0.445 -21.441 1.00 57.81 90 ARG A N 1
ATOM 669 C CA . ARG A 1 90 ? 3.077 -0.746 -22.685 1.00 57.81 90 ARG A CA 1
ATOM 670 C C . ARG A 1 90 ? 2.251 -0.131 -23.810 1.00 57.81 90 ARG A C 1
ATOM 672 O O . ARG A 1 90 ? 1.097 -0.513 -23.987 1.00 57.81 90 ARG A O 1
ATOM 679 N N . GLY A 1 91 ? 2.808 0.878 -24.478 1.00 51.88 91 GLY A N 1
ATOM 680 C CA . GLY A 1 91 ? 2.140 1.549 -25.584 1.00 51.88 91 GLY A CA 1
ATOM 681 C C . GLY A 1 91 ? 1.735 0.509 -26.619 1.00 51.88 91 GLY A C 1
ATOM 682 O O . GLY A 1 91 ? 2.541 -0.342 -26.994 1.00 51.88 91 GLY A O 1
ATOM 683 N N . THR A 1 92 ? 0.478 0.545 -27.042 1.00 47.09 92 THR A N 1
ATOM 684 C CA . THR A 1 92 ? 0.028 -0.159 -28.237 1.00 47.09 92 THR A CA 1
ATOM 685 C C . THR A 1 92 ? 0.889 0.326 -29.397 1.00 47.09 92 THR A C 1
ATOM 687 O O . THR A 1 92 ? 0.721 1.454 -29.857 1.00 47.09 92 THR A O 1
ATOM 690 N N . SER A 1 93 ? 1.857 -0.486 -29.826 1.00 50.19 93 SER A N 1
ATOM 691 C CA . SER A 1 93 ? 2.568 -0.245 -31.080 1.00 50.19 93 SER A CA 1
ATOM 692 C C . SER A 1 93 ? 1.521 -0.136 -32.198 1.00 50.19 93 SER A C 1
ATOM 694 O O . SER A 1 93 ? 0.714 -1.059 -32.330 1.00 50.19 93 SER A O 1
ATOM 696 N N . PRO A 1 94 ? 1.493 0.949 -32.993 1.00 52.03 94 PRO A N 1
ATOM 697 C CA . PRO A 1 94 ? 0.575 1.072 -34.126 1.00 52.03 94 PRO A CA 1
ATOM 698 C C . PRO A 1 94 ? 0.967 0.156 -35.298 1.00 52.03 94 PRO A C 1
ATOM 700 O O . PRO A 1 94 ? 0.191 0.001 -36.234 1.00 52.03 94 PRO A O 1
ATOM 703 N N . TYR A 1 95 ? 2.138 -0.490 -35.232 1.00 55.28 95 TYR A N 1
ATOM 704 C CA . TYR A 1 95 ? 2.561 -1.534 -36.161 1.00 55.28 95 TYR A CA 1
ATOM 705 C C . TYR A 1 95 ? 2.623 -2.895 -35.455 1.00 55.28 95 TYR A C 1
ATOM 707 O O . TYR A 1 95 ? 3.200 -3.032 -34.374 1.00 55.28 95 TYR A O 1
ATOM 715 N N . GLY A 1 96 ? 1.968 -3.875 -36.077 1.00 51.62 96 GLY A N 1
ATOM 716 C CA . GLY A 1 96 ? 1.609 -5.194 -35.565 1.00 51.62 96 GLY A CA 1
ATOM 717 C C . GLY A 1 96 ? 2.647 -5.929 -34.716 1.00 51.62 96 GLY A C 1
ATOM 718 O O . GLY A 1 96 ? 3.759 -6.207 -35.145 1.00 51.62 96 GLY A O 1
ATOM 719 N N . ASN A 1 97 ? 2.219 -6.307 -33.515 1.00 49.19 97 ASN A N 1
ATOM 720 C CA . ASN A 1 97 ? 2.132 -7.697 -33.062 1.00 49.19 97 ASN A CA 1
ATOM 721 C C . ASN A 1 97 ? 1.488 -7.656 -31.678 1.00 49.19 97 ASN A C 1
ATOM 723 O O . ASN A 1 97 ? 2.139 -7.397 -30.666 1.00 49.19 97 ASN A O 1
ATOM 727 N N . GLY A 1 98 ? 0.167 -7.844 -31.659 1.00 51.41 98 GLY A N 1
ATOM 728 C CA . GLY A 1 98 ? -0.645 -7.913 -30.452 1.00 51.41 98 GLY A CA 1
ATOM 729 C C . GLY A 1 98 ? -0.322 -9.160 -29.639 1.00 51.41 98 GLY A C 1
ATOM 730 O O . GLY A 1 98 ? -1.132 -10.075 -29.550 1.00 51.41 98 GLY A O 1
ATOM 731 N N . ALA A 1 99 ? 0.844 -9.184 -28.999 1.00 49.00 99 ALA A N 1
ATOM 732 C CA . ALA A 1 99 ? 1.057 -10.030 -27.846 1.00 49.00 99 ALA A CA 1
ATOM 733 C C . ALA A 1 99 ? 0.236 -9.422 -26.705 1.00 49.00 99 ALA A C 1
ATOM 735 O O . ALA A 1 99 ? 0.696 -8.541 -25.973 1.00 49.00 99 ALA A O 1
ATOM 736 N N . ARG A 1 100 ? -1.011 -9.885 -26.574 1.00 49.19 100 ARG A N 1
ATOM 737 C CA . ARG A 1 100 ? -1.755 -9.849 -25.315 1.00 49.19 100 ARG A CA 1
ATOM 738 C C . ARG A 1 100 ? -0.930 -10.609 -24.267 1.00 49.19 100 ARG A C 1
ATOM 740 O O . ARG A 1 100 ? -1.176 -11.770 -23.994 1.00 49.19 100 ARG A O 1
ATOM 747 N N . MET A 1 101 ? 0.076 -9.946 -23.706 1.00 48.91 101 MET A N 1
ATOM 748 C CA . MET A 1 101 ? 0.702 -10.300 -22.430 1.00 48.91 101 MET A CA 1
ATOM 749 C C . MET A 1 101 ? 0.029 -9.469 -21.332 1.00 48.91 101 MET A C 1
ATOM 751 O O . MET A 1 101 ? 0.678 -8.816 -20.515 1.00 48.91 101 MET A O 1
ATOM 755 N N . ALA A 1 102 ? -1.296 -9.398 -21.409 1.00 54.75 102 ALA A N 1
ATOM 756 C CA . ALA A 1 102 ? -2.144 -9.048 -20.293 1.00 54.75 102 ALA A CA 1
ATOM 757 C C . ALA A 1 102 ? -2.536 -10.392 -19.674 1.00 54.75 102 ALA A C 1
ATOM 759 O O . ALA A 1 102 ? -2.978 -11.263 -20.417 1.00 54.75 102 ALA A O 1
ATOM 760 N N . ASP A 1 103 ? -2.331 -10.530 -18.363 1.00 56.94 103 ASP A N 1
ATOM 761 C CA . ASP A 1 103 ? -2.747 -11.673 -17.535 1.00 56.94 103 ASP A CA 1
ATOM 762 C C . ASP A 1 103 ? -1.778 -12.862 -17.367 1.00 56.94 103 ASP A C 1
ATOM 764 O O . ASP A 1 103 ? -2.174 -14.017 -17.494 1.00 56.94 103 ASP A O 1
ATOM 768 N N . LYS A 1 104 ? -0.497 -12.620 -17.045 1.00 57.47 104 LYS A N 1
ATOM 769 C CA . LYS A 1 104 ? 0.318 -13.645 -16.363 1.00 57.47 104 LYS A CA 1
ATOM 770 C C . LYS A 1 104 ? 1.140 -13.012 -15.243 1.00 57.47 104 LYS A C 1
ATOM 772 O O . LYS A 1 104 ? 1.915 -12.094 -15.498 1.00 57.47 104 LYS A O 1
ATOM 777 N N . ASP A 1 105 ? 0.929 -13.540 -14.040 1.00 69.94 105 ASP A N 1
ATOM 778 C CA . ASP A 1 105 ? 1.670 -13.319 -12.790 1.00 69.94 105 ASP A CA 1
ATOM 779 C C . ASP A 1 105 ? 1.202 -12.173 -11.874 1.00 69.94 105 ASP A C 1
ATOM 781 O O . ASP A 1 105 ? 1.997 -11.654 -11.089 1.00 69.94 105 ASP A O 1
ATOM 785 N N . ASP A 1 106 ? -0.084 -11.808 -11.904 1.00 77.31 106 ASP A N 1
ATOM 786 C CA . ASP A 1 106 ? -0.676 -11.096 -10.766 1.00 77.31 106 ASP A CA 1
ATOM 787 C C . ASP A 1 106 ? -0.779 -12.059 -9.572 1.00 77.31 106 ASP A C 1
ATOM 789 O O . ASP A 1 106 ? -1.330 -13.157 -9.673 1.00 77.31 106 ASP A O 1
ATOM 793 N N . VAL A 1 107 ? -0.219 -11.665 -8.429 1.00 83.44 107 VAL A N 1
ATOM 794 C CA . VAL A 1 107 ? -0.135 -12.504 -7.230 1.00 83.44 107 VAL A CA 1
ATOM 795 C C . VAL A 1 107 ? -0.871 -11.833 -6.088 1.00 83.44 107 VAL A C 1
ATOM 797 O O . VAL A 1 107 ? -0.543 -10.714 -5.705 1.00 83.44 107 VAL A O 1
ATOM 800 N N . VAL A 1 108 ? -1.827 -12.539 -5.490 1.00 87.06 108 VAL A N 1
ATOM 801 C CA . VAL A 1 108 ? -2.471 -12.081 -4.258 1.00 87.06 108 VAL A CA 1
ATOM 802 C C . VAL A 1 108 ? -1.639 -12.537 -3.063 1.00 87.06 108 VAL A C 1
ATOM 804 O O . VAL A 1 108 ? -1.435 -13.732 -2.853 1.00 87.06 108 VAL A O 1
ATOM 807 N N . VAL A 1 109 ? -1.160 -11.582 -2.273 1.00 86.25 109 VAL A N 1
ATOM 808 C CA . VAL A 1 109 ? -0.487 -11.817 -0.994 1.00 86.25 109 VAL A CA 1
ATOM 809 C C . VAL A 1 109 ? -1.473 -11.502 0.119 1.00 86.25 109 VAL A C 1
ATOM 811 O O . VAL A 1 109 ? -2.068 -10.426 0.134 1.00 86.25 109 VAL A O 1
ATOM 814 N N . VAL A 1 110 ? -1.656 -12.443 1.041 1.00 89.75 110 VAL A N 1
ATOM 815 C CA . VAL A 1 110 ? -2.560 -12.288 2.182 1.00 89.75 110 VAL A CA 1
ATOM 816 C C . VAL A 1 110 ? -1.757 -12.359 3.473 1.00 89.75 110 VAL A C 1
ATOM 818 O O . VAL A 1 110 ? -0.932 -13.254 3.637 1.00 89.75 110 VAL A O 1
ATOM 821 N N . GLN A 1 111 ? -2.005 -11.425 4.386 1.00 85.00 111 GLN A N 1
ATOM 822 C CA . GLN A 1 111 ? -1.406 -11.398 5.713 1.00 85.00 111 GLN A CA 1
ATOM 823 C C . GLN A 1 111 ? -2.479 -11.092 6.754 1.00 85.00 111 GLN A C 1
ATOM 825 O O . GLN A 1 111 ? -3.121 -10.049 6.690 1.00 85.00 111 GLN A O 1
ATOM 830 N N . THR A 1 112 ? -2.643 -11.976 7.733 1.00 86.38 112 THR A N 1
ATOM 831 C CA . THR A 1 112 ? -3.553 -11.758 8.862 1.00 86.38 112 THR A CA 1
ATOM 832 C C . THR A 1 112 ? -2.751 -11.343 10.093 1.00 86.38 112 THR A C 1
ATOM 834 O O . THR A 1 112 ? -1.733 -11.960 10.412 1.00 86.38 112 THR A O 1
ATOM 837 N N . ILE A 1 113 ? -3.197 -10.292 10.782 1.00 84.88 113 ILE A N 1
ATOM 838 C CA . ILE A 1 113 ? -2.620 -9.824 12.047 1.00 84.88 113 ILE A CA 1
ATOM 839 C C . ILE A 1 113 ? -3.720 -9.601 13.089 1.00 84.88 113 ILE A C 1
ATOM 841 O O . ILE A 1 113 ? -4.849 -9.252 12.746 1.00 84.88 113 ILE A O 1
ATOM 845 N N . GLN A 1 114 ? -3.373 -9.758 14.366 1.00 84.50 114 GLN A N 1
ATOM 846 C CA . GLN A 1 114 ? -4.235 -9.385 15.486 1.00 84.50 114 GLN A CA 1
ATOM 847 C C . GLN A 1 114 ? -3.825 -8.011 16.025 1.00 84.50 114 GLN A C 1
ATOM 849 O O . GLN A 1 114 ? -2.647 -7.755 16.274 1.00 84.50 114 GLN A O 1
ATOM 854 N N . ILE A 1 115 ? -4.800 -7.128 16.214 1.00 81.25 115 ILE A N 1
ATOM 855 C CA . ILE A 1 115 ? -4.615 -5.743 16.634 1.00 81.25 115 ILE A CA 1
ATOM 856 C C . ILE A 1 115 ? -5.145 -5.592 18.054 1.00 81.25 115 ILE A C 1
ATOM 858 O O . ILE A 1 115 ? -6.349 -5.535 18.300 1.00 81.25 115 ILE A O 1
ATOM 862 N N . THR A 1 116 ? -4.214 -5.519 19.000 1.00 77.06 116 THR A N 1
ATOM 863 C CA . THR A 1 116 ? -4.502 -5.296 20.417 1.00 77.06 116 THR A CA 1
ATOM 864 C C . THR A 1 116 ? -4.367 -3.816 20.748 1.00 77.06 116 THR A C 1
ATOM 866 O O . THR A 1 116 ? -3.337 -3.211 20.444 1.00 77.06 116 THR A O 1
ATOM 869 N N . ASP A 1 117 ? -5.368 -3.237 21.408 1.00 67.00 117 ASP A N 1
ATOM 870 C CA . ASP A 1 117 ? -5.235 -1.888 21.955 1.00 67.00 117 ASP A CA 1
ATOM 871 C C . ASP A 1 117 ? -4.204 -1.893 23.101 1.00 67.00 117 ASP A C 1
ATOM 873 O O . ASP A 1 117 ? -4.190 -2.782 23.954 1.00 67.00 117 ASP A O 1
ATOM 877 N N . LYS A 1 118 ? -3.327 -0.887 23.119 1.00 62.91 118 LYS A N 1
ATOM 878 C CA . LYS A 1 118 ? -2.337 -0.653 24.175 1.00 62.91 118 LYS A CA 1
ATOM 879 C C . LYS A 1 118 ? -3.008 -0.359 25.524 1.00 62.91 118 LYS A C 1
ATOM 881 O O . LYS A 1 118 ? -2.381 -0.558 26.563 1.00 62.91 118 LYS A O 1
ATOM 886 N N . PHE A 1 119 ? -4.273 0.062 25.527 1.00 55.06 119 PHE A N 1
ATOM 887 C CA . PHE A 1 119 ? -5.123 0.119 26.717 1.00 55.06 119 PHE A CA 1
ATOM 888 C C . PHE A 1 119 ? -5.747 -1.251 27.008 1.00 55.06 119 PHE A C 1
ATOM 890 O O . PHE A 1 119 ? -6.966 -1.417 27.032 1.00 55.06 119 PHE A O 1
ATOM 897 N N . GLY A 1 120 ? -4.904 -2.258 27.233 1.00 50.34 120 GLY A N 1
ATOM 898 C CA . GLY A 1 120 ? -5.364 -3.507 27.817 1.00 50.34 120 GLY A CA 1
ATOM 899 C C . GLY A 1 120 ? -5.886 -3.219 29.221 1.00 50.34 120 GLY A C 1
ATOM 900 O O . GLY A 1 120 ? -5.097 -3.018 30.141 1.00 50.34 120 GLY A O 1
ATOM 901 N N . PHE A 1 121 ? -7.207 -3.184 29.399 1.00 47.59 121 PHE A N 1
ATOM 902 C CA . PHE A 1 121 ? -7.795 -3.402 30.714 1.00 47.59 121 PHE A CA 1
ATOM 903 C C . PHE A 1 121 ? -7.371 -4.811 31.133 1.00 47.59 121 PHE A C 1
ATOM 905 O O . PHE A 1 121 ? -7.956 -5.794 30.682 1.00 47.59 121 PHE A O 1
ATOM 912 N N . GLU A 1 122 ? -6.309 -4.917 31.931 1.00 52.44 122 GLU A N 1
ATOM 913 C CA . GLU A 1 122 ? -5.914 -6.166 32.571 1.00 52.44 122 GLU A CA 1
ATOM 914 C C . GLU A 1 122 ? -7.080 -6.622 33.456 1.00 52.44 122 GLU A C 1
ATOM 916 O O . GLU A 1 122 ? -7.202 -6.231 34.618 1.00 52.44 122 GLU A O 1
ATOM 921 N N . LYS A 1 123 ? -7.976 -7.449 32.913 1.00 48.19 123 LYS A N 1
ATOM 922 C CA . LYS A 1 123 ? -8.820 -8.287 33.753 1.00 48.19 123 LYS A CA 1
ATOM 923 C C . LYS A 1 123 ? -7.880 -9.283 34.416 1.00 48.19 123 LYS A C 1
ATOM 925 O O . LYS A 1 123 ? -7.423 -10.240 33.800 1.00 48.19 123 LYS A O 1
ATOM 930 N N . GLN A 1 124 ? -7.527 -8.980 35.660 1.00 44.47 124 GLN A N 1
ATOM 931 C CA . GLN A 1 124 ? -6.854 -9.901 36.560 1.00 44.47 124 GLN A CA 1
ATOM 932 C C . GLN A 1 124 ? -7.778 -11.090 36.837 1.00 44.47 124 GLN A C 1
ATOM 934 O O . GLN A 1 124 ? -8.447 -11.129 37.868 1.00 44.47 124 GLN A O 1
ATOM 939 N N . ASP A 1 125 ? -7.775 -12.085 35.958 1.00 45.03 125 ASP A N 1
ATOM 940 C CA . ASP A 1 125 ? -8.254 -13.414 36.315 1.00 45.03 125 ASP A CA 1
ATOM 941 C C . ASP A 1 125 ? -7.148 -14.094 37.130 1.00 45.03 125 ASP A C 1
ATOM 943 O O . ASP A 1 125 ? -6.227 -14.741 36.629 1.00 45.03 125 ASP A O 1
ATOM 947 N N . LYS A 1 126 ? -7.189 -13.839 38.441 1.00 46.09 126 LYS A N 1
ATOM 948 C CA . LYS A 1 126 ? -6.394 -14.557 39.434 1.00 46.09 126 LYS A CA 1
ATOM 949 C C . LYS A 1 126 ? -6.933 -15.984 39.590 1.00 46.09 126 LYS A C 1
ATOM 951 O O . LYS A 1 126 ? -8.136 -16.163 39.730 1.00 46.09 126 LYS A O 1
ATOM 956 N N . LEU A 1 127 ? -5.983 -16.918 39.750 1.00 45.78 127 LEU A N 1
ATOM 957 C CA . LEU A 1 127 ? -6.092 -18.328 40.185 1.00 45.78 127 LEU A CA 1
ATOM 958 C C . LEU A 1 127 ? -6.380 -19.313 39.029 1.00 45.78 127 LEU A C 1
ATOM 960 O O . LEU A 1 127 ? -7.415 -19.254 38.394 1.00 45.78 127 LEU A O 1
ATOM 964 N N . SER A 1 128 ? -5.533 -20.297 38.715 1.00 39.34 128 SER A N 1
ATOM 965 C CA . SER A 1 128 ? -4.809 -21.172 39.640 1.00 39.34 128 SER A CA 1
ATOM 966 C C . SER A 1 128 ? -3.552 -21.784 39.015 1.00 39.34 128 SER A C 1
ATOM 968 O O . SER A 1 128 ? -3.539 -22.208 37.863 1.00 39.34 128 SER A O 1
ATOM 970 N N . GLN A 1 129 ? -2.510 -21.891 39.839 1.00 49.75 129 GLN A N 1
ATOM 971 C CA . GLN A 1 129 ? -1.322 -22.708 39.613 1.00 49.75 129 GLN A CA 1
ATOM 972 C C . GLN A 1 129 ? -1.683 -24.165 39.289 1.00 49.75 129 GLN A C 1
ATOM 974 O O . GLN A 1 129 ? -2.400 -24.800 40.062 1.00 49.75 129 GLN A O 1
ATOM 979 N N . LYS A 1 130 ? -1.017 -24.754 38.290 1.00 37.84 130 LYS A N 1
ATOM 980 C CA . LYS A 1 130 ? -0.426 -26.092 38.439 1.00 37.84 130 LYS A CA 1
ATOM 981 C C . LYS A 1 130 ? 0.719 -26.307 37.448 1.00 37.84 130 LYS A C 1
ATOM 983 O O . LYS A 1 130 ? 0.614 -26.021 36.265 1.00 37.84 130 LYS A O 1
ATOM 988 N N . ARG A 1 131 ? 1.834 -26.770 38.013 1.00 42.59 131 ARG A N 1
ATOM 989 C CA . ARG A 1 131 ? 3.077 -27.168 37.347 1.00 42.59 131 ARG A CA 1
ATOM 990 C C . ARG A 1 131 ? 2.836 -28.442 36.533 1.00 42.59 131 ARG A C 1
ATOM 992 O O . ARG A 1 131 ? 2.150 -29.333 37.025 1.00 42.59 131 ARG A O 1
ATOM 999 N N . GLY A 1 132 ? 3.490 -28.557 35.384 1.00 32.12 132 GLY A N 1
ATOM 1000 C CA . GLY A 1 132 ? 3.602 -29.801 34.625 1.00 32.12 132 GLY A CA 1
ATOM 1001 C C . GLY A 1 132 ? 4.614 -29.633 33.500 1.00 32.12 132 GLY A C 1
ATOM 1002 O O . GLY A 1 132 ? 4.370 -28.888 32.563 1.00 32.12 132 GLY A O 1
ATOM 1003 N N . ARG A 1 133 ? 5.780 -30.250 33.680 1.00 45.84 133 ARG A N 1
ATOM 1004 C CA . ARG A 1 133 ? 6.883 -30.403 32.729 1.00 45.84 133 ARG A CA 1
ATOM 1005 C C . ARG A 1 133 ? 6.478 -31.486 31.736 1.00 45.84 133 ARG A C 1
ATOM 1007 O O . ARG A 1 133 ? 6.170 -32.554 32.235 1.00 45.84 133 ARG A O 1
ATOM 1014 N N . ASP A 1 134 ? 6.580 -31.234 30.433 1.00 38.81 134 ASP A N 1
ATOM 1015 C CA . ASP A 1 134 ? 6.831 -32.266 29.422 1.00 38.81 134 ASP A CA 1
ATOM 1016 C C . ASP A 1 134 ? 7.610 -31.668 28.242 1.00 38.81 134 ASP A C 1
ATOM 1018 O O . ASP A 1 134 ? 7.318 -30.579 27.748 1.00 38.81 134 ASP A O 1
ATOM 1022 N N . ASP A 1 135 ? 8.666 -32.391 27.892 1.00 41.69 135 ASP A N 1
ATOM 1023 C CA . ASP A 1 135 ? 9.676 -32.145 26.874 1.00 41.69 135 ASP A CA 1
ATOM 1024 C C . ASP A 1 135 ? 9.204 -32.824 25.582 1.00 41.69 135 ASP A C 1
ATOM 1026 O O . ASP A 1 135 ? 8.945 -34.028 25.592 1.00 41.69 135 ASP A O 1
ATOM 1030 N N . ILE A 1 136 ? 9.033 -32.070 24.493 1.00 38.47 136 ILE A N 1
ATOM 1031 C CA . ILE A 1 136 ? 8.770 -32.627 23.160 1.00 38.47 136 ILE A CA 1
ATOM 1032 C C . ILE A 1 136 ? 9.587 -31.825 22.148 1.00 38.47 136 ILE A C 1
ATOM 1034 O O . ILE A 1 136 ? 9.207 -30.739 21.707 1.00 38.47 136 ILE A O 1
ATOM 1038 N N . THR A 1 137 ? 10.724 -32.397 21.771 1.00 44.50 137 THR A N 1
ATOM 1039 C CA . THR A 1 137 ? 11.421 -32.126 20.519 1.00 44.50 137 THR A CA 1
ATOM 1040 C C . THR A 1 137 ? 10.496 -32.465 19.350 1.00 44.50 137 THR A C 1
ATOM 1042 O O . THR A 1 137 ? 10.215 -33.628 19.073 1.00 44.50 137 THR A O 1
ATOM 1045 N N . GLY A 1 138 ? 10.014 -31.431 18.664 1.00 31.66 138 GLY A N 1
ATOM 1046 C CA . GLY A 1 138 ? 9.325 -31.543 17.383 1.00 31.66 138 GLY A CA 1
ATOM 1047 C C . GLY A 1 138 ? 10.068 -30.730 16.333 1.00 31.66 138 GLY A C 1
ATOM 1048 O O . GLY A 1 138 ? 9.999 -29.502 16.342 1.00 31.66 138 GLY A O 1
ATOM 1049 N N . GLU A 1 139 ? 10.785 -31.415 15.441 1.00 35.00 139 GLU A N 1
ATOM 1050 C CA . GLU A 1 139 ? 11.162 -30.884 14.130 1.00 35.00 139 GLU A CA 1
ATOM 1051 C C . GLU A 1 139 ? 9.901 -30.364 13.437 1.00 35.00 139 GLU A C 1
ATOM 1053 O O . GLU A 1 139 ? 8.954 -31.121 13.215 1.00 35.00 139 GLU A O 1
ATOM 1058 N N . PHE A 1 140 ? 9.882 -29.074 13.100 1.00 27.27 140 PHE A N 1
ATOM 1059 C CA . PHE A 1 140 ? 8.853 -28.521 12.232 1.00 27.27 140 PHE A CA 1
ATOM 1060 C C . PHE A 1 140 ? 9.445 -28.250 10.860 1.00 27.27 140 PHE A C 1
ATOM 1062 O O . PHE A 1 140 ? 10.443 -27.548 10.700 1.00 27.27 140 PHE A O 1
ATOM 1069 N N . GLN A 1 141 ? 8.807 -28.885 9.891 1.00 26.06 141 GLN A N 1
ATOM 1070 C CA . GLN A 1 141 ? 9.182 -28.956 8.498 1.00 26.06 141 GLN A CA 1
ATOM 1071 C C . GLN A 1 141 ? 9.247 -27.557 7.883 1.00 2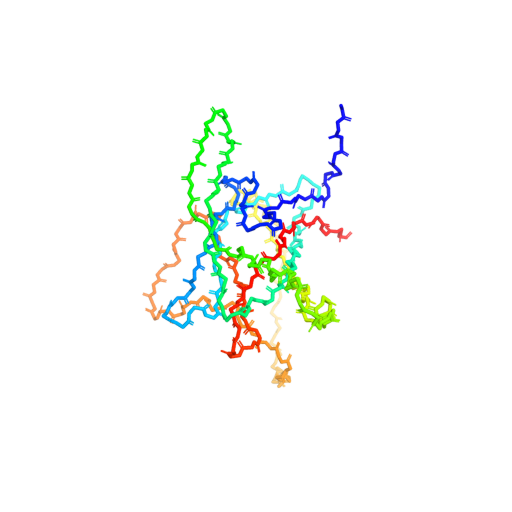6.06 141 GLN A C 1
ATOM 1073 O O . GLN A 1 141 ? 8.284 -26.793 7.904 1.00 26.06 141 GLN A O 1
ATOM 1078 N N . GLU A 1 142 ? 10.409 -27.246 7.321 1.00 40.50 142 GLU A N 1
ATOM 1079 C CA . GLU A 1 142 ? 10.684 -26.086 6.490 1.00 40.50 142 GLU A CA 1
ATOM 1080 C C . GLU A 1 142 ? 9.832 -26.158 5.212 1.00 40.50 142 GLU A C 1
ATOM 1082 O O . GLU A 1 142 ? 10.216 -26.756 4.209 1.00 40.50 142 GLU A O 1
ATOM 1087 N N . ASN A 1 143 ? 8.635 -25.571 5.236 1.00 27.95 143 ASN A N 1
ATOM 1088 C CA . ASN A 1 143 ? 7.856 -25.301 4.032 1.00 27.95 143 ASN A CA 1
ATOM 1089 C C . ASN A 1 143 ? 7.485 -23.812 3.949 1.00 27.95 143 ASN A C 1
ATOM 1091 O O . ASN A 1 143 ? 6.405 -23.368 4.318 1.00 27.95 143 ASN A O 1
ATOM 1095 N N . ALA A 1 144 ? 8.436 -23.057 3.388 1.00 36.91 144 ALA A N 1
ATOM 1096 C CA . ALA A 1 144 ? 8.281 -21.716 2.822 1.00 36.91 144 ALA A CA 1
ATOM 1097 C C . ALA A 1 144 ? 7.750 -20.620 3.768 1.00 36.91 144 ALA A C 1
ATOM 1099 O O . ALA A 1 144 ? 6.819 -19.881 3.446 1.00 36.91 144 ALA A O 1
ATOM 1100 N N . THR A 1 145 ? 8.450 -20.434 4.885 1.00 29.14 145 THR A N 1
ATOM 1101 C CA . THR A 1 145 ? 8.515 -19.155 5.601 1.00 29.14 145 THR A CA 1
ATOM 1102 C C . THR A 1 145 ? 9.331 -18.158 4.775 1.00 29.14 145 THR A C 1
ATOM 1104 O O . THR A 1 145 ? 10.503 -18.407 4.506 1.00 29.14 145 THR A O 1
ATOM 1107 N N . TRP A 1 146 ? 8.772 -16.994 4.434 1.00 37.69 146 TRP A N 1
ATOM 1108 C CA . TRP A 1 146 ? 9.597 -15.806 4.176 1.00 37.69 146 TRP A CA 1
ATOM 1109 C C . TRP A 1 146 ? 9.242 -14.728 5.199 1.00 37.69 146 TRP A C 1
ATOM 1111 O O . TRP A 1 146 ? 8.061 -14.425 5.375 1.00 37.69 146 TRP A O 1
ATOM 1121 N N . PRO A 1 147 ? 10.232 -14.196 5.932 1.00 48.12 147 PRO A N 1
ATOM 1122 C CA . PRO A 1 147 ? 9.980 -13.665 7.255 1.00 48.12 147 PRO A CA 1
ATOM 1123 C C . PRO A 1 147 ? 9.599 -12.186 7.208 1.00 48.12 147 PRO A C 1
ATOM 1125 O O . PRO A 1 147 ? 10.187 -11.379 6.485 1.00 48.12 147 PRO A O 1
ATOM 1128 N N . LEU A 1 148 ? 8.705 -11.818 8.121 1.00 35.09 148 LEU A N 1
ATOM 1129 C CA . LEU A 1 148 ? 8.923 -10.643 8.954 1.00 35.09 148 LEU A CA 1
ATOM 1130 C C . LEU A 1 148 ? 10.371 -10.688 9.461 1.00 35.09 148 LEU A C 1
ATOM 1132 O O . LEU A 1 148 ? 10.669 -11.365 10.441 1.00 35.09 148 LEU A O 1
ATOM 1136 N N . ARG A 1 149 ? 11.292 -9.997 8.791 1.00 32.06 149 ARG A N 1
ATOM 1137 C CA . ARG A 1 149 ? 12.573 -9.672 9.408 1.00 32.06 149 ARG A CA 1
ATOM 1138 C C . ARG A 1 149 ? 12.341 -8.421 10.242 1.00 32.06 149 ARG A C 1
ATOM 1140 O O . ARG A 1 149 ? 12.513 -7.303 9.770 1.00 32.06 149 ARG A O 1
ATOM 1147 N N . ILE A 1 150 ? 11.918 -8.617 11.488 1.00 35.72 150 ILE A N 1
ATOM 1148 C CA . ILE A 1 150 ? 12.348 -7.687 12.528 1.00 35.72 150 ILE A CA 1
ATOM 1149 C C . ILE A 1 150 ? 13.850 -7.942 12.635 1.00 35.72 150 ILE A C 1
ATOM 1151 O O . ILE A 1 150 ? 14.258 -9.046 12.981 1.00 35.72 150 ILE A O 1
ATOM 1155 N N . GLU A 1 151 ? 14.669 -6.979 12.219 1.00 29.14 151 GLU A N 1
ATOM 1156 C CA . GLU A 1 151 ? 16.114 -7.022 12.441 1.00 29.14 151 GLU A CA 1
ATOM 1157 C C . GLU A 1 151 ? 16.365 -7.268 13.939 1.00 29.14 151 GLU A C 1
ATOM 1159 O O . GLU A 1 151 ? 16.193 -6.372 14.767 1.00 29.14 151 GLU A O 1
ATOM 1164 N N . GLU A 1 152 ? 16.745 -8.494 14.304 1.00 39.00 152 GLU A N 1
ATOM 1165 C CA . GLU A 1 152 ? 17.259 -8.817 15.632 1.00 39.00 152 GLU A CA 1
ATOM 1166 C C . GLU A 1 152 ? 18.686 -8.268 15.751 1.00 39.00 152 GLU A C 1
ATOM 1168 O O . GLU A 1 152 ? 19.691 -8.979 15.706 1.00 39.00 152 GLU A O 1
ATOM 1173 N N . GLY A 1 153 ? 18.780 -6.949 15.904 1.00 31.12 153 GLY A N 1
ATOM 1174 C CA . GLY A 1 153 ? 19.962 -6.305 16.449 1.00 31.12 153 GLY A CA 1
ATOM 1175 C C . GLY A 1 153 ? 20.111 -6.704 17.916 1.00 31.12 153 GLY A C 1
ATOM 1176 O O . GLY A 1 153 ? 19.272 -6.359 18.750 1.00 31.12 153 GLY A O 1
ATOM 1177 N N . LYS A 1 154 ? 21.187 -7.438 18.224 1.00 34.91 154 LYS A N 1
ATOM 1178 C CA . LYS A 1 154 ? 21.685 -7.734 19.578 1.00 34.91 154 LYS A CA 1
ATOM 1179 C C . LYS A 1 154 ? 21.386 -6.580 20.550 1.00 34.91 154 LYS A C 1
ATOM 1181 O O . LYS A 1 154 ? 21.920 -5.490 20.389 1.00 34.91 154 LYS A O 1
ATOM 1186 N N . HIS A 1 155 ? 20.569 -6.848 21.572 1.00 37.09 155 HIS A N 1
ATOM 1187 C CA . HIS A 1 155 ? 20.298 -5.947 22.702 1.00 37.09 155 HIS A CA 1
ATOM 1188 C C . HIS A 1 155 ? 19.938 -4.497 22.313 1.00 37.09 155 HIS A C 1
ATOM 1190 O O . HIS A 1 155 ? 20.626 -3.545 22.676 1.00 37.09 155 HIS A O 1
ATOM 1196 N N . VAL A 1 156 ? 18.786 -4.300 21.669 1.00 33.16 156 VAL A N 1
ATOM 1197 C CA . VAL A 1 156 ? 18.125 -2.988 21.650 1.00 33.16 156 VAL A CA 1
ATOM 1198 C C . VAL A 1 156 ? 16.719 -3.146 22.213 1.00 33.16 156 VAL A C 1
ATOM 1200 O O . VAL A 1 156 ? 15.907 -3.936 21.744 1.00 33.16 156 VAL A O 1
ATOM 1203 N N . ARG A 1 157 ? 16.461 -2.423 23.301 1.00 33.00 157 ARG A N 1
ATOM 1204 C CA . ARG A 1 157 ? 15.172 -2.354 23.994 1.00 33.00 157 ARG A CA 1
ATOM 1205 C C . ARG A 1 157 ? 14.037 -2.148 22.980 1.00 33.00 157 ARG A C 1
ATOM 1207 O O . ARG A 1 157 ? 14.162 -1.269 22.131 1.00 33.00 157 ARG A O 1
ATOM 1214 N N . LYS A 1 158 ? 12.924 -2.887 23.126 1.00 32.94 158 LYS A N 1
ATOM 1215 C CA . LYS A 1 158 ? 11.639 -2.599 22.454 1.00 32.94 158 LYS A CA 1
ATOM 1216 C C . LYS A 1 158 ? 11.429 -1.076 22.393 1.00 32.94 158 LYS A C 1
ATOM 1218 O O . LYS A 1 158 ? 11.392 -0.455 23.465 1.00 32.94 158 LYS A O 1
ATOM 1223 N N . PRO A 1 159 ? 11.279 -0.448 21.213 1.00 33.47 159 PRO A N 1
ATOM 1224 C CA . PRO A 1 159 ? 10.822 0.923 21.182 1.00 33.47 159 PRO A CA 1
ATOM 1225 C C . PRO A 1 159 ? 9.402 0.948 21.744 1.00 33.47 159 PRO A C 1
ATOM 1227 O O . PRO A 1 159 ? 8.502 0.210 21.347 1.00 33.47 159 PRO A O 1
ATOM 1230 N N . ARG A 1 160 ? 9.256 1.773 22.772 1.00 39.56 160 ARG A N 1
ATOM 1231 C CA . ARG A 1 160 ? 8.030 2.009 23.511 1.00 39.56 160 ARG A CA 1
ATOM 1232 C C . ARG A 1 160 ? 6.978 2.609 22.571 1.00 39.56 160 ARG A C 1
ATOM 1234 O O . ARG A 1 160 ? 7.159 3.713 22.080 1.00 39.56 160 ARG A O 1
ATOM 1241 N N . GLY A 1 161 ? 5.845 1.926 22.423 1.00 42.12 161 GLY A N 1
ATOM 1242 C CA . GLY A 1 161 ? 4.537 2.579 22.391 1.00 42.12 161 GLY A CA 1
ATOM 1243 C C . GLY A 1 161 ? 4.069 3.269 2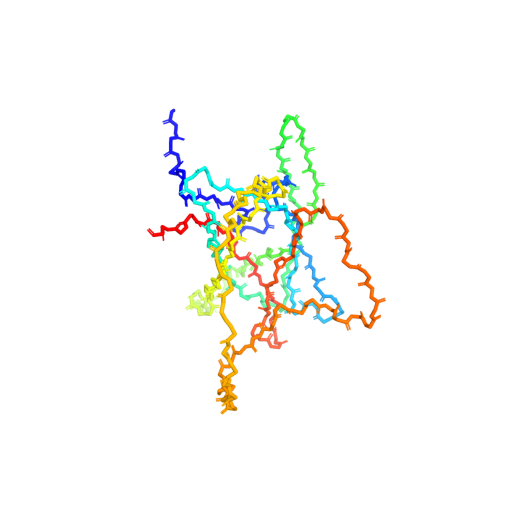1.112 1.00 42.12 161 GLY A C 1
ATOM 1244 O O . GLY A 1 161 ? 3.287 4.205 21.258 1.00 42.12 161 GLY A O 1
ATOM 1245 N N . ILE A 1 162 ? 4.463 2.821 19.920 1.00 51.88 162 ILE A N 1
ATOM 1246 C CA . ILE A 1 162 ? 3.880 3.323 18.669 1.00 51.88 162 ILE A CA 1
ATOM 1247 C C . ILE A 1 162 ? 3.244 2.146 17.924 1.00 51.88 162 ILE A C 1
ATOM 1249 O O . ILE A 1 162 ? 3.931 1.172 17.627 1.00 51.88 162 ILE A O 1
ATOM 1253 N N . ASN A 1 163 ? 1.941 2.235 17.647 1.00 66.56 163 ASN A N 1
ATOM 1254 C CA . ASN A 1 163 ? 1.164 1.285 16.844 1.00 66.56 163 ASN A CA 1
ATOM 1255 C C . ASN A 1 163 ? 1.589 1.373 15.366 1.00 66.56 163 ASN A C 1
ATOM 1257 O O . ASN A 1 163 ? 0.787 1.741 14.521 1.00 66.56 163 ASN A O 1
ATOM 1261 N N . ARG A 1 164 ? 2.865 1.129 15.053 1.00 77.50 164 ARG A N 1
ATOM 1262 C CA . ARG A 1 164 ? 3.428 1.243 13.702 1.00 77.50 164 ARG A CA 1
ATOM 1263 C C . ARG A 1 164 ? 4.031 -0.072 13.243 1.00 77.50 164 ARG A C 1
ATOM 1265 O O . ARG A 1 164 ? 4.713 -0.743 14.013 1.00 77.50 164 ARG A O 1
ATOM 1272 N N . GLY A 1 165 ? 3.825 -0.395 11.976 1.00 83.38 165 GLY A N 1
ATOM 1273 C CA . GLY A 1 165 ? 4.452 -1.528 11.311 1.00 83.38 165 GLY A CA 1
ATOM 1274 C C . GLY A 1 165 ? 4.903 -1.181 9.897 1.00 83.38 165 GLY A C 1
ATOM 1275 O O . GLY A 1 165 ? 4.812 -0.034 9.457 1.00 83.38 165 GLY A O 1
ATOM 1276 N N . LEU A 1 166 ? 5.423 -2.184 9.194 1.00 84.88 166 LEU A N 1
ATOM 1277 C CA . LEU A 1 166 ? 5.935 -2.047 7.837 1.00 84.88 166 LEU A CA 1
ATOM 1278 C C . LEU A 1 166 ? 5.386 -3.183 6.977 1.00 84.88 166 LEU A C 1
ATOM 1280 O O . LEU A 1 166 ? 5.541 -4.354 7.320 1.00 84.88 166 LEU A O 1
ATOM 1284 N N . PHE A 1 167 ? 4.732 -2.835 5.875 1.00 85.38 167 PHE A N 1
ATOM 1285 C CA . PHE A 1 167 ? 4.242 -3.791 4.893 1.00 85.38 167 PHE A CA 1
ATOM 1286 C C . PHE A 1 167 ? 5.324 -4.046 3.843 1.00 85.38 167 PHE A C 1
ATOM 1288 O O . PHE A 1 167 ? 5.903 -3.092 3.327 1.00 85.38 167 PHE A O 1
ATOM 1295 N N . HIS A 1 168 ? 5.597 -5.313 3.526 1.00 86.69 168 HIS A N 1
ATOM 1296 C CA . HIS A 1 168 ? 6.634 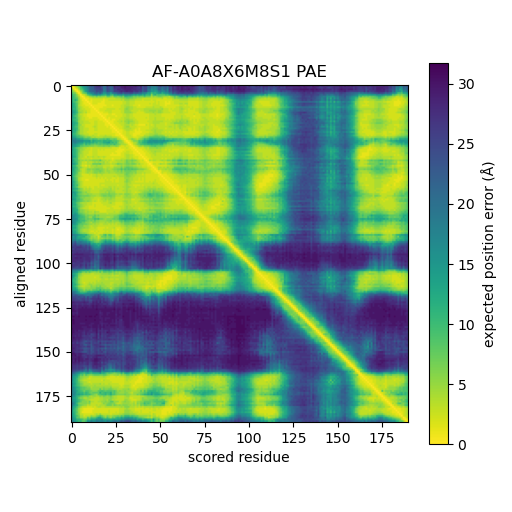-5.717 2.572 1.00 86.69 168 HIS A CA 1
ATOM 1297 C C . HIS A 1 168 ? 6.015 -6.379 1.341 1.00 86.69 168 HIS A C 1
ATOM 1299 O O . HIS A 1 168 ? 5.251 -7.334 1.457 1.00 86.69 168 HIS A O 1
ATOM 1305 N N . VAL A 1 169 ? 6.412 -5.925 0.154 1.00 83.69 169 VAL A N 1
ATOM 1306 C CA . VAL A 1 169 ? 5.972 -6.481 -1.131 1.00 83.69 169 VAL A CA 1
ATOM 1307 C C . VAL A 1 169 ? 7.196 -6.969 -1.910 1.00 83.69 169 VAL A C 1
ATOM 1309 O O . VAL A 1 169 ? 7.860 -6.160 -2.562 1.00 83.69 169 VAL A O 1
ATOM 1312 N N . PRO A 1 170 ? 7.556 -8.258 -1.825 1.00 81.50 170 PRO A N 1
ATOM 1313 C CA . PRO A 1 170 ? 8.724 -8.791 -2.519 1.00 81.50 170 PRO A CA 1
ATOM 1314 C C . PRO A 1 170 ? 8.457 -8.998 -4.016 1.00 81.50 170 PRO A C 1
ATOM 1316 O O . PRO A 1 170 ? 7.352 -9.357 -4.426 1.00 81.50 170 PRO A O 1
ATOM 1319 N N . SER A 1 171 ? 9.495 -8.843 -4.837 1.00 81.00 171 SER A N 1
ATOM 1320 C CA . SER A 1 171 ? 9.492 -9.307 -6.224 1.00 81.00 171 SER A CA 1
ATOM 1321 C C . SER A 1 171 ? 9.831 -10.790 -6.272 1.00 81.00 171 SER A C 1
ATOM 1323 O O . SER A 1 171 ? 10.832 -11.227 -5.706 1.00 81.00 171 SER A O 1
ATOM 1325 N N . ARG A 1 172 ? 9.024 -11.569 -6.996 1.00 74.88 172 ARG A N 1
ATOM 1326 C CA . ARG A 1 172 ? 9.317 -12.985 -7.276 1.00 74.88 172 ARG A CA 1
ATOM 1327 C C . ARG A 1 172 ? 10.286 -13.179 -8.444 1.00 74.88 172 ARG A C 1
ATOM 1329 O O . ARG A 1 172 ? 10.803 -14.275 -8.621 1.00 74.88 172 ARG A O 1
ATOM 1336 N N . SER A 1 173 ? 10.528 -12.141 -9.244 1.00 74.88 173 SER A N 1
ATOM 1337 C CA . SER A 1 173 ? 11.379 -12.213 -10.431 1.00 74.88 173 SER A CA 1
ATOM 1338 C C . SER A 1 173 ? 12.624 -11.355 -10.255 1.00 74.88 173 SER A C 1
ATOM 1340 O O . SER A 1 173 ? 12.538 -10.171 -9.937 1.00 74.88 173 SER A O 1
ATOM 1342 N N . ALA A 1 174 ? 13.793 -11.930 -10.540 1.00 74.00 174 ALA A N 1
ATOM 1343 C CA . ALA A 1 174 ? 15.049 -11.181 -10.561 1.00 74.00 174 ALA A CA 1
ATOM 1344 C C . ALA A 1 174 ? 15.049 -10.076 -11.639 1.00 74.00 174 ALA A C 1
ATOM 1346 O O . ALA A 1 174 ? 15.691 -9.040 -11.469 1.00 74.00 174 ALA A O 1
ATOM 1347 N N . ALA A 1 175 ? 14.290 -10.276 -12.722 1.00 78.56 175 ALA A N 1
ATOM 1348 C CA . ALA A 1 175 ? 14.229 -9.375 -13.872 1.00 78.56 175 ALA A CA 1
ATOM 1349 C C . ALA A 1 175 ? 13.121 -8.308 -13.779 1.00 78.56 175 ALA A C 1
ATOM 1351 O O . ALA A 1 175 ? 13.047 -7.443 -14.651 1.00 78.56 175 ALA A O 1
ATOM 1352 N N . ALA A 1 176 ? 12.263 -8.365 -12.756 1.00 82.69 176 ALA A N 1
ATOM 1353 C CA . ALA A 1 176 ? 11.151 -7.434 -12.577 1.00 82.69 176 ALA A CA 1
ATOM 1354 C C . ALA A 1 176 ? 11.196 -6.767 -11.201 1.00 82.69 176 ALA A C 1
ATOM 1356 O O . ALA A 1 176 ? 11.684 -7.345 -10.224 1.00 82.69 176 ALA A O 1
ATOM 1357 N N . ASP A 1 177 ? 10.674 -5.552 -11.117 1.00 82.56 177 ASP A N 1
ATOM 1358 C CA . ASP A 1 177 ? 10.418 -4.891 -9.840 1.00 82.56 177 ASP A CA 1
ATOM 1359 C C . ASP A 1 177 ? 9.012 -5.241 -9.329 1.00 82.56 177 ASP A C 1
ATOM 1361 O O . ASP A 1 177 ? 8.104 -5.469 -10.140 1.00 82.56 177 ASP A O 1
ATOM 1365 N N . PRO A 1 178 ? 8.800 -5.272 -8.000 1.00 82.38 178 PRO A N 1
ATOM 1366 C CA . PRO A 1 178 ? 7.473 -5.486 -7.449 1.00 82.38 178 PRO A CA 1
ATOM 1367 C C . PRO A 1 178 ? 6.632 -4.232 -7.684 1.00 82.38 178 PRO A C 1
ATOM 1369 O O . PRO A 1 178 ? 7.005 -3.148 -7.240 1.00 82.38 178 PRO A O 1
ATOM 1372 N N . GLY A 1 179 ? 5.503 -4.374 -8.373 1.00 82.62 179 GLY A N 1
ATOM 1373 C CA . GLY A 1 179 ? 4.456 -3.360 -8.402 1.00 82.62 179 GLY A CA 1
ATOM 1374 C C . GLY A 1 179 ? 3.342 -3.778 -7.460 1.00 82.62 179 GLY A C 1
ATOM 1375 O O . GLY A 1 179 ? 2.867 -4.910 -7.530 1.00 82.62 179 GLY A O 1
ATOM 1376 N N . LEU A 1 180 ? 2.933 -2.891 -6.557 1.00 81.62 180 LEU A N 1
ATOM 1377 C CA . LEU A 1 180 ? 1.708 -3.110 -5.803 1.00 81.62 180 LEU A CA 1
ATOM 1378 C C . LEU A 1 180 ? 0.550 -2.579 -6.646 1.00 81.62 180 LEU A C 1
ATOM 1380 O O . LEU A 1 180 ? 0.514 -1.394 -6.958 1.00 81.62 180 LEU A O 1
ATOM 1384 N N . GLY A 1 181 ? -0.340 -3.486 -7.041 1.00 82.44 181 GLY A N 1
ATOM 1385 C CA . GLY A 1 181 ? -1.616 -3.184 -7.666 1.00 82.44 181 GLY A CA 1
ATOM 1386 C C . GLY A 1 181 ? -2.496 -2.475 -6.655 1.00 82.44 181 GLY A C 1
ATOM 1387 O O . GLY A 1 181 ? -2.510 -1.267 -6.642 1.00 82.44 181 GLY A O 1
ATOM 1388 N N . HIS A 1 182 ? -3.191 -3.192 -5.776 1.00 88.88 182 HIS A N 1
ATOM 1389 C CA . HIS A 1 182 ? -3.969 -2.571 -4.698 1.00 88.88 182 HIS A CA 1
ATOM 1390 C C . HIS A 1 182 ? -3.728 -3.283 -3.368 1.00 88.88 182 HIS A C 1
ATOM 1392 O O . HIS A 1 182 ? -3.437 -4.480 -3.351 1.00 88.88 182 HIS A O 1
ATOM 1398 N N . LEU A 1 183 ? -3.877 -2.558 -2.260 1.00 89.25 183 LEU A N 1
ATOM 1399 C CA . LEU A 1 183 ? -3.843 -3.107 -0.905 1.00 89.25 183 LEU A CA 1
ATOM 1400 C C . LEU A 1 183 ? -5.166 -2.836 -0.214 1.00 89.25 183 LEU A C 1
ATOM 1402 O O . LEU A 1 183 ? -5.606 -1.694 -0.117 1.00 89.25 183 LEU A O 1
ATOM 1406 N N . VAL A 1 184 ? -5.758 -3.891 0.315 1.00 91.25 184 VAL A N 1
ATOM 1407 C CA . VAL A 1 184 ? -7.043 -3.873 0.998 1.00 91.25 184 VAL A CA 1
ATOM 1408 C C . VAL A 1 184 ? -6.875 -4.508 2.367 1.00 91.25 184 VAL A C 1
ATOM 1410 O O . VAL A 1 184 ? -6.216 -5.534 2.493 1.00 91.25 184 VAL A O 1
ATOM 1413 N N . ALA A 1 185 ? -7.513 -3.949 3.384 1.00 89.62 185 ALA A N 1
ATOM 1414 C CA . ALA A 1 185 ? -7.695 -4.606 4.667 1.00 89.62 185 ALA A CA 1
ATOM 1415 C C . ALA A 1 185 ? -9.141 -5.058 4.830 1.00 89.62 185 ALA A C 1
ATOM 1417 O O . ALA A 1 185 ? -10.066 -4.281 4.610 1.00 89.62 185 ALA A O 1
ATOM 1418 N N . LYS A 1 186 ? -9.335 -6.307 5.246 1.00 90.19 186 LYS A N 1
ATOM 1419 C CA . LYS A 1 186 ? -10.640 -6.891 5.541 1.00 90.19 186 LYS A CA 1
ATOM 1420 C C . LYS A 1 186 ? -10.722 -7.290 7.007 1.00 90.19 186 LYS A C 1
ATOM 1422 O O . LYS A 1 186 ? -9.734 -7.755 7.575 1.00 90.19 186 LYS A O 1
ATOM 1427 N N . LYS A 1 187 ? -11.899 -7.150 7.613 1.00 88.00 187 LYS A N 1
ATOM 1428 C CA . LYS A 1 187 ? -12.190 -7.771 8.906 1.00 88.00 187 LYS A CA 1
ATOM 1429 C C . LYS A 1 187 ? -12.197 -9.285 8.716 1.00 88.00 187 LYS A C 1
ATOM 1431 O O . LYS A 1 187 ? -12.825 -9.784 7.780 1.00 88.00 187 LYS A O 1
ATOM 1436 N N . GLU A 1 188 ? -11.534 -10.008 9.603 1.00 81.44 188 GLU A N 1
ATOM 1437 C CA . GLU A 1 188 ? -11.697 -11.456 9.694 1.00 81.44 188 GLU A CA 1
ATOM 1438 C C . GLU A 1 188 ? -12.769 -11.737 10.757 1.00 81.44 188 GLU A C 1
ATOM 1440 O O . GLU A 1 188 ? -12.767 -11.115 11.826 1.00 81.44 188 GLU A O 1
ATOM 1445 N N . ALA A 1 189 ? -13.744 -12.586 10.424 1.00 67.50 189 ALA A N 1
ATOM 1446 C CA . ALA A 1 189 ? -14.743 -13.041 11.386 1.00 67.50 189 ALA A CA 1
ATOM 1447 C C . ALA A 1 189 ? -14.103 -14.080 12.315 1.00 67.50 189 ALA A C 1
ATOM 1449 O O . ALA A 1 189 ? -13.277 -14.874 11.865 1.00 67.50 189 ALA A O 1
ATOM 1450 N N . GLN A 1 190 ? -14.474 -14.035 13.592 1.00 57.78 190 GLN A N 1
ATOM 1451 C CA . GLN A 1 190 ? -14.003 -14.957 14.622 1.00 57.78 190 GLN A CA 1
ATOM 1452 C C . GLN A 1 190 ? -15.004 -16.089 14.838 1.00 57.78 190 GLN A C 1
ATOM 1454 O O . GLN A 1 190 ? -16.221 -15.818 14.698 1.00 57.78 190 GLN A O 1
#

Secondary structure (DSSP, 8-state):
-----TTEEEEE-TTS-BS-TTTB---EE-TTT--EEEEEEE---BTTBSEEEEEEEE--BSS-PEEEEEEEEETTEEEEEEEEEE-------SSS------SS--EEEEEEEE---S-----------------------------------TT-----S--EEEEEEE-S-TTSBPPEEEEEEEEPP-

Foldseek 3Di:
DDCPDLFKDWQAAQQQHGQECQAKAAWDQPDDLSQKTKIKGFDDDRPQFQKKKKKWWKDWAFQEWDKDWDWYQDPNDTDTDIHTFGHDDPDDDPDDDPPPPPDDDGDIDMDMDGHDDPPPPPPPPDDDDDDDDDDDDDDDDPDDDDDPPPPPDPDDDDDPDGSMDMDMFGHPDSRTRIHTRTMMMGGDDD

pLDDT: mean 70.54, std 21.07, range [26.06, 93.38]